Protein AF-A0AAW9X8T0-F1 (afdb_monomer)

Mean predicted aligned error: 15.56 Å

pLDDT: mean 84.47, std 11.14, range [42.19, 97.25]

Nearest PDB structures (foldseek):
  7p8k-assembly1_B  TM=4.875E-01  e=2.216E+00  Arabidopsis thaliana
  3nm7-assembly2_D  TM=5.460E-01  e=7.932E+00  Borreliella burgdorferi
  8qb8-assembly1_A  TM=3.844E-01  e=8.957E+00  Saccharomyces cerevisiae

Solvent-accessible surface area (backbone atoms only — not comparable to full-atom values): 13670 Å² total; per-residue (Å²): 128,82,88,82,69,64,77,92,73,63,77,69,86,63,60,44,82,47,65,61,47,72,31,96,89,71,48,67,39,50,33,40,38,42,40,77,64,31,34,38,38,36,41,75,33,68,85,54,62,79,82,71,68,56,70,54,47,51,54,47,56,53,70,73,53,82,66,87,36,49,80,45,38,32,39,41,28,37,63,67,40,80,49,63,79,48,92,91,36,48,72,42,37,39,60,62,52,48,56,54,49,53,58,50,48,58,56,49,61,75,77,49,82,94,46,75,65,56,53,54,49,52,51,48,53,50,54,50,47,52,56,31,69,48,49,75,74,70,79,80,42,64,64,57,53,49,46,64,79,35,41,68,58,51,57,51,47,54,52,50,51,53,53,48,54,50,52,53,51,51,50,54,51,50,58,48,41,74,77,35,96,52,92,50,64,50,76,48,80,45,84,45,86,88,70,27,38,36,40,36,43,18,40,48,89,62,50,72,69,41,17,36,39,34,47,32,39,28,76,36,91,89,43,87,98,39,73,42,76,52,75,50,76,53,79,111

InterPro domains:
  IPR029470 PD-(D/E)XK nuclease superfamily 4 [PF14281] (10-125)

Organism: Escherichia coli (NCBI:txid562)

Foldseek 3Di:
DPPPDPPVPDDCPQWDKDAQCAFPVGHGQGIWIDDLAAIEGEHEDEADAPPDPVVSVVVVQVVSDDNNHHYAYEYEYAPLHPHDDDPRYHYHHLVNVLVVLVVVLVVVVVPDDDDPVNVVVVVVSVVSVVSNVPNPPDPVPVVVVVCVVCVVVVVVVVVVVVVVVVVVLVVVVVVCVVVDVAPDWDWDWDQDPQRKIWIWTHGCVPPNPQWTKIKIWGQDPVDPPDIDIDMDIDGD

Radius of gyration: 27.95 Å; Cα contacts (8 Å, |Δi|>4): 307; chains: 1; bounding box: 61×39×76 Å

Structure (mmCIF, N/CA/C/O backbone):
data_AF-A0AAW9X8T0-F1
#
_entry.id   AF-A0AAW9X8T0-F1
#
loop_
_atom_site.group_PDB
_atom_site.id
_atom_site.type_symbol
_atom_site.label_atom_id
_atom_site.label_alt_id
_atom_site.label_comp_id
_atom_site.label_asym_id
_atom_site.label_entity_id
_atom_site.label_seq_id
_atom_site.pdbx_PDB_ins_code
_atom_site.Cartn_x
_atom_site.Cartn_y
_atom_site.Cartn_z
_atom_site.occupancy
_atom_site.B_iso_or_equiv
_atom_site.auth_seq_id
_atom_site.auth_comp_id
_atom_site.auth_asym_id
_atom_site.auth_atom_id
_atom_site.pdbx_PDB_model_num
ATOM 1 N N . LEU A 1 1 ? -15.968 6.881 24.035 1.00 47.81 1 LEU A N 1
ATOM 2 C CA . LEU A 1 1 ? -16.427 5.542 23.619 1.00 47.81 1 LEU A CA 1
ATOM 3 C C . LEU A 1 1 ? -17.582 5.201 24.537 1.00 47.81 1 LEU A C 1
ATOM 5 O O . LEU A 1 1 ? -17.400 5.306 25.743 1.00 47.81 1 LEU A O 1
ATOM 9 N N . ASP A 1 2 ? -18.764 4.974 23.972 1.00 45.38 2 ASP A N 1
ATOM 10 C CA . ASP A 1 2 ? -19.922 4.493 24.728 1.00 45.38 2 ASP A CA 1
ATOM 11 C C . ASP A 1 2 ? -19.553 3.125 25.322 1.00 45.38 2 ASP A C 1
ATOM 13 O O . ASP A 1 2 ? -18.973 2.294 24.625 1.00 45.38 2 ASP A O 1
ATOM 17 N N . GLY A 1 3 ? -19.751 2.943 26.625 1.00 48.94 3 GLY A N 1
ATOM 18 C CA . GLY A 1 3 ? -19.220 1.819 27.407 1.00 48.94 3 GLY A CA 1
ATOM 19 C C . GLY A 1 3 ? -19.996 0.516 27.216 1.00 48.94 3 GLY A C 1
ATOM 20 O O . GLY A 1 3 ? -20.206 -0.198 28.190 1.00 48.94 3 GLY A O 1
ATOM 21 N N . SER A 1 4 ? -20.490 0.249 26.006 1.00 58.84 4 SER A N 1
ATOM 22 C CA . SER A 1 4 ? -21.419 -0.851 25.726 1.00 58.84 4 SER A CA 1
ATOM 23 C C . SER A 1 4 ? -20.743 -2.188 25.407 1.00 58.84 4 SER A C 1
ATOM 25 O O . SER A 1 4 ? -21.394 -3.219 25.526 1.00 58.84 4 SER A O 1
ATOM 27 N N . LEU A 1 5 ? -19.461 -2.184 25.028 1.00 65.56 5 LEU A N 1
ATOM 28 C CA . LEU A 1 5 ? -18.671 -3.385 24.742 1.00 65.56 5 LEU A CA 1
ATOM 29 C C . LEU A 1 5 ? -17.516 -3.484 25.739 1.00 65.56 5 LEU A C 1
ATOM 31 O O . LEU A 1 5 ? -16.613 -2.640 25.725 1.00 65.56 5 LEU A O 1
ATOM 35 N N . ASP A 1 6 ? -17.545 -4.512 26.588 1.00 76.62 6 ASP A N 1
ATOM 36 C CA . ASP A 1 6 ? -16.385 -4.874 27.394 1.00 76.62 6 ASP A CA 1
ATOM 37 C C . ASP A 1 6 ? -15.372 -5.589 26.500 1.00 76.62 6 ASP A C 1
ATOM 39 O O . ASP A 1 6 ? -15.517 -6.758 26.155 1.00 76.62 6 ASP A O 1
ATOM 43 N N . VAL A 1 7 ? -14.350 -4.845 26.084 1.00 76.12 7 VAL A N 1
ATOM 44 C CA . VAL A 1 7 ? -13.326 -5.325 25.150 1.00 76.12 7 VAL A CA 1
ATOM 45 C C . VAL A 1 7 ? -12.538 -6.508 25.720 1.00 76.12 7 VAL A C 1
ATOM 47 O O . VAL A 1 7 ? -11.972 -7.278 24.948 1.00 76.12 7 VAL A O 1
ATOM 50 N N . ASP A 1 8 ? -12.500 -6.660 27.045 1.00 75.31 8 ASP A N 1
ATOM 51 C CA . ASP A 1 8 ? -11.743 -7.725 27.702 1.00 75.31 8 ASP A CA 1
ATOM 52 C C . ASP A 1 8 ? -12.520 -9.060 27.727 1.00 75.31 8 ASP A C 1
ATOM 54 O O . ASP A 1 8 ? -11.923 -10.109 27.974 1.00 75.31 8 ASP A O 1
ATOM 58 N N . GLU A 1 9 ? -13.820 -9.040 27.401 1.00 80.81 9 GLU A N 1
ATOM 59 C CA . GLU A 1 9 ? -14.693 -10.223 27.320 1.00 80.81 9 GLU A CA 1
ATOM 60 C C . GLU A 1 9 ? -15.055 -10.626 25.875 1.00 80.81 9 GLU A C 1
ATOM 62 O O . GLU A 1 9 ? -15.804 -11.583 25.673 1.00 80.81 9 GLU A O 1
ATOM 67 N N . ILE A 1 10 ? -14.520 -9.938 24.857 1.00 83.12 10 ILE A N 1
ATOM 68 C CA . ILE A 1 10 ? -14.833 -10.233 23.450 1.00 83.12 10 ILE A CA 1
ATOM 69 C C . ILE A 1 10 ? -14.244 -11.590 23.035 1.00 83.12 10 ILE A C 1
ATOM 71 O O . ILE A 1 10 ? -13.029 -11.799 23.053 1.00 83.12 10 ILE A O 1
ATOM 75 N N . ASP A 1 11 ? -15.107 -12.491 22.559 1.00 84.12 11 ASP A N 1
ATOM 76 C CA . ASP A 1 11 ? -14.697 -13.722 21.882 1.00 84.12 11 ASP A CA 1
ATOM 77 C C . ASP A 1 11 ? -14.364 -13.454 20.410 1.00 84.12 11 ASP A C 1
ATOM 79 O O . ASP A 1 11 ? -15.239 -13.383 19.557 1.00 84.12 11 ASP A O 1
ATOM 83 N N . PHE A 1 12 ? -13.077 -13.384 20.078 1.00 84.44 12 PHE A N 1
ATOM 84 C CA . PHE A 1 12 ? -12.620 -13.103 18.714 1.00 84.44 12 PHE A CA 1
ATOM 85 C C . PHE A 1 12 ? -12.797 -14.258 17.704 1.00 84.44 12 PHE A C 1
ATOM 87 O O . PHE A 1 12 ? -12.331 -14.139 16.569 1.00 84.44 12 PHE A O 1
ATOM 94 N N . THR A 1 13 ? -13.454 -15.368 18.059 1.00 88.75 13 THR A N 1
ATOM 95 C CA . THR A 1 13 ? -13.605 -16.544 17.177 1.00 88.75 13 THR A CA 1
ATOM 96 C C . THR A 1 13 ? -14.369 -16.241 15.880 1.00 88.75 13 THR A C 1
ATOM 98 O O . THR A 1 13 ? -14.080 -16.852 14.850 1.00 88.75 13 THR A O 1
ATOM 101 N N . SER A 1 14 ? -15.307 -15.286 15.892 1.00 89.88 14 SER A N 1
ATOM 102 C CA . SER A 1 14 ? -16.087 -14.889 14.701 1.00 89.88 14 SER A CA 1
ATOM 103 C C . SER A 1 14 ? -15.428 -13.784 13.857 1.00 89.88 14 SER A C 1
ATOM 105 O O . SER A 1 14 ? -16.019 -13.303 12.888 1.00 89.88 14 SER A O 1
ATOM 107 N N . LEU A 1 15 ? -14.212 -13.350 14.216 1.00 92.31 15 LEU A N 1
ATOM 108 C CA . LEU A 1 15 ? -13.572 -12.194 13.596 1.00 92.31 15 LEU A CA 1
ATOM 109 C C . LEU A 1 15 ? -13.081 -12.495 12.172 1.00 92.31 15 LEU A C 1
ATOM 111 O O . LEU A 1 15 ? -12.248 -13.371 11.940 1.00 92.31 15 LEU A O 1
ATOM 115 N N . GLU A 1 16 ? -13.535 -11.687 11.219 1.00 94.31 16 GLU A N 1
ATOM 116 C CA . GLU A 1 16 ? -13.106 -11.711 9.823 1.00 94.31 16 GLU A CA 1
ATOM 117 C C . GLU A 1 16 ? -12.474 -10.371 9.431 1.00 94.31 16 GLU A C 1
ATOM 119 O O . GLU A 1 16 ? -12.994 -9.301 9.749 1.00 94.31 16 GLU A O 1
ATOM 124 N N . LEU A 1 17 ? -11.358 -10.429 8.698 1.00 94.25 17 LEU A N 1
ATOM 125 C CA . LEU A 1 17 ? -10.632 -9.263 8.194 1.00 94.25 17 LEU A CA 1
ATOM 126 C C . LEU A 1 17 ? -10.650 -9.248 6.664 1.00 94.25 17 LEU A C 1
ATOM 128 O O . LEU A 1 17 ? -10.183 -10.188 6.017 1.00 94.25 17 LEU A O 1
ATOM 132 N N . MET A 1 18 ? -11.110 -8.143 6.086 1.00 95.75 18 MET A N 1
ATOM 133 C CA . MET A 1 18 ? -11.117 -7.899 4.645 1.00 95.75 18 MET A CA 1
ATOM 134 C C . MET A 1 18 ? -10.328 -6.626 4.327 1.00 95.75 18 MET A C 1
ATOM 136 O O . MET A 1 18 ? -10.332 -5.672 5.103 1.00 95.75 18 MET A O 1
ATOM 140 N N . ARG A 1 19 ? -9.645 -6.612 3.179 1.00 95.31 19 ARG A N 1
ATOM 141 C CA . ARG A 1 19 ? -8.883 -5.457 2.678 1.00 95.31 19 ARG A CA 1
ATOM 142 C C . ARG A 1 19 ? -9.397 -5.048 1.309 1.00 95.31 19 ARG A C 1
ATOM 144 O O . ARG A 1 19 ? -9.827 -5.930 0.566 1.00 95.31 19 ARG A O 1
ATOM 151 N N . GLU A 1 20 ? -9.281 -3.764 0.978 1.00 92.94 20 GLU A N 1
ATOM 152 C CA . GLU A 1 20 ? -9.688 -3.207 -0.321 1.00 92.94 20 GLU A CA 1
ATOM 153 C C . GLU A 1 20 ? -11.116 -3.643 -0.683 1.00 92.94 20 GLU A C 1
ATOM 155 O O . GLU A 1 20 ? -11.375 -4.266 -1.718 1.00 92.94 20 GLU A O 1
ATOM 160 N N . VAL A 1 21 ? -12.063 -3.391 0.224 1.00 93.06 21 VAL A N 1
ATOM 161 C CA . VAL A 1 21 ? -13.448 -3.834 0.047 1.00 93.06 21 VAL A CA 1
ATOM 162 C C . VAL A 1 21 ? -14.140 -2.909 -0.941 1.00 93.06 21 VAL A C 1
ATOM 164 O O . VAL A 1 21 ? -14.259 -1.703 -0.722 1.00 93.06 21 VAL A O 1
ATOM 167 N N . ARG A 1 22 ? -14.586 -3.488 -2.056 1.00 92.81 22 ARG A N 1
ATOM 168 C CA . ARG A 1 22 ? -15.193 -2.747 -3.156 1.00 92.81 22 ARG A CA 1
ATOM 169 C C . ARG A 1 22 ? -16.623 -2.318 -2.815 1.00 92.81 22 ARG A C 1
ATOM 171 O O . ARG A 1 22 ? -17.477 -3.147 -2.525 1.00 92.81 22 ARG A O 1
ATOM 178 N N . THR A 1 23 ? -16.875 -1.023 -2.919 1.00 90.06 23 THR A N 1
ATOM 179 C CA . THR A 1 23 ? -18.202 -0.383 -2.890 1.00 90.06 23 THR A CA 1
ATOM 180 C C . THR A 1 23 ? -18.969 -0.605 -4.201 1.00 90.06 23 THR A C 1
ATOM 182 O O . THR A 1 23 ? -18.375 -0.909 -5.242 1.00 90.06 23 THR A O 1
ATOM 185 N N . GLU A 1 24 ? -20.289 -0.404 -4.185 1.00 89.44 24 GLU A N 1
ATOM 186 C CA . GLU A 1 24 ? -21.140 -0.538 -5.380 1.00 89.44 24 GLU A CA 1
ATOM 187 C C . GLU A 1 24 ? -20.729 0.409 -6.524 1.00 89.44 24 GLU A C 1
ATOM 189 O O . GLU A 1 24 ? -20.761 0.020 -7.692 1.00 89.44 24 GLU A O 1
ATOM 194 N N . ASP A 1 25 ? -20.261 1.620 -6.205 1.00 88.31 25 ASP A N 1
ATOM 195 C CA . ASP A 1 25 ? -19.771 2.619 -7.167 1.00 88.31 25 ASP A CA 1
ATOM 196 C C . ASP A 1 25 ? -18.304 2.396 -7.592 1.00 88.31 25 ASP A C 1
ATOM 198 O O . ASP A 1 25 ? -17.715 3.208 -8.311 1.00 88.31 25 ASP A O 1
ATOM 202 N N . GLY A 1 26 ? -17.702 1.268 -7.199 1.00 89.88 26 GLY A N 1
ATOM 203 C CA . GLY A 1 26 ? -16.381 0.834 -7.656 1.00 89.88 26 GLY A CA 1
ATOM 204 C C . GLY A 1 26 ? -15.194 1.493 -6.952 1.00 89.88 26 GLY A C 1
ATOM 205 O O . GLY A 1 26 ? -14.073 1.412 -7.454 1.00 89.88 26 GLY A O 1
ATOM 206 N N . LYS A 1 27 ? -15.425 2.137 -5.807 1.00 89.94 27 LYS A N 1
ATOM 207 C CA . LYS A 1 27 ? -14.402 2.633 -4.873 1.00 89.94 27 LYS A CA 1
ATOM 208 C C . LYS A 1 27 ? -14.020 1.546 -3.869 1.00 89.94 27 LYS A C 1
ATOM 210 O O . LYS A 1 27 ? -14.713 0.535 -3.780 1.00 89.94 27 LYS A O 1
ATOM 215 N N . TYR A 1 28 ? -12.958 1.759 -3.102 1.00 91.88 28 TYR A N 1
ATOM 216 C CA . TYR A 1 28 ? -12.433 0.765 -2.164 1.00 91.88 28 TYR A CA 1
ATOM 217 C C . TYR A 1 28 ? -12.290 1.372 -0.769 1.00 91.88 28 TYR A C 1
ATOM 219 O O . TYR A 1 28 ? -11.827 2.508 -0.652 1.00 91.88 28 TYR A O 1
ATOM 227 N N . LEU A 1 29 ? -12.753 0.634 0.243 1.00 93.88 29 LEU A N 1
ATOM 228 C CA . LEU A 1 29 ? -12.478 0.875 1.660 1.00 93.88 29 LEU A CA 1
ATOM 229 C C . LEU A 1 29 ? -11.246 0.053 2.055 1.00 93.88 29 LEU A C 1
ATOM 231 O O . LEU A 1 29 ? -11.210 -1.149 1.776 1.00 93.88 29 LEU A O 1
ATOM 235 N N . ASP A 1 30 ? -10.275 0.676 2.721 1.00 94.00 30 ASP A N 1
ATOM 236 C CA . ASP A 1 30 ? -8.969 0.051 2.963 1.00 94.00 30 ASP A CA 1
ATOM 237 C C . ASP A 1 30 ? -9.075 -1.238 3.792 1.00 94.00 30 ASP A C 1
ATOM 239 O O . ASP A 1 30 ? -8.520 -2.274 3.410 1.00 94.00 30 ASP A O 1
ATOM 243 N N . ILE A 1 31 ? -9.798 -1.201 4.919 1.00 96.50 31 ILE A N 1
ATOM 244 C CA . ILE A 1 31 ? -9.971 -2.356 5.810 1.00 96.50 31 ILE A CA 1
ATOM 245 C C . ILE A 1 31 ? -11.406 -2.417 6.348 1.00 96.50 31 ILE A C 1
ATOM 247 O O . ILE A 1 31 ? -11.974 -1.416 6.785 1.00 96.50 31 ILE A O 1
ATOM 251 N N . LEU A 1 32 ? -11.967 -3.626 6.385 1.00 96.56 32 LEU A N 1
ATOM 252 C CA . LEU A 1 32 ? -13.220 -3.945 7.063 1.00 96.56 32 LEU A CA 1
ATOM 253 C C . LEU A 1 32 ? -12.992 -5.120 8.020 1.00 96.56 32 LEU A C 1
ATOM 255 O O . LEU A 1 32 ? -12.477 -6.163 7.615 1.00 96.56 32 LEU A O 1
ATOM 259 N N . ILE A 1 33 ? -13.392 -4.953 9.276 1.00 96.00 33 ILE A N 1
ATOM 260 C CA . ILE A 1 33 ? -13.415 -6.012 10.286 1.00 96.00 33 ILE A CA 1
ATOM 261 C C . ILE A 1 33 ? -14.874 -6.355 10.562 1.00 96.00 33 ILE A C 1
ATOM 263 O O . ILE A 1 33 ? -15.657 -5.467 10.904 1.00 96.00 33 ILE A O 1
ATOM 267 N N . ARG A 1 34 ? -15.231 -7.633 10.434 1.00 94.50 34 ARG A N 1
ATOM 268 C CA . ARG A 1 34 ? -16.556 -8.150 10.786 1.00 94.50 34 ARG A CA 1
ATOM 269 C C . ARG A 1 34 ? -16.451 -9.051 12.005 1.00 94.50 34 ARG A C 1
ATOM 271 O O . ARG A 1 34 ? -15.553 -9.880 12.087 1.00 94.50 34 ARG A O 1
ATOM 278 N N . HIS A 1 35 ? -17.391 -8.884 12.917 1.00 93.00 35 HIS A N 1
ATOM 279 C CA . HIS A 1 35 ? -17.591 -9.709 14.094 1.00 93.00 35 HIS A CA 1
ATOM 280 C C . HIS A 1 35 ? -19.102 -9.858 14.333 1.00 93.00 35 HIS A C 1
ATOM 282 O O . HIS A 1 35 ? -19.905 -9.050 13.844 1.00 93.00 35 HIS A O 1
ATOM 288 N N . ASP A 1 36 ? -19.511 -10.871 15.093 1.00 90.62 36 ASP A N 1
ATOM 289 C CA . ASP A 1 36 ? -20.930 -11.101 15.394 1.00 90.62 36 ASP A CA 1
ATOM 290 C C . ASP A 1 36 ? -21.563 -9.958 16.208 1.00 90.62 36 ASP A C 1
ATOM 292 O O . ASP A 1 36 ? -22.762 -9.708 16.089 1.00 90.62 36 ASP A O 1
ATOM 296 N N . GLU A 1 37 ? -20.752 -9.218 16.970 1.00 90.12 37 GLU A N 1
ATOM 297 C CA . GLU A 1 37 ? -21.192 -8.100 17.824 1.00 90.12 37 GLU A CA 1
ATOM 298 C C . GLU A 1 37 ? -20.888 -6.706 17.257 1.00 90.12 37 GLU A C 1
ATOM 300 O O . GLU A 1 37 ? -21.491 -5.710 17.670 1.00 90.12 37 GLU A O 1
ATOM 305 N N . PHE A 1 38 ? -19.937 -6.597 16.328 1.00 93.06 38 PHE A N 1
ATOM 306 C CA . PHE A 1 38 ? -19.499 -5.305 15.806 1.00 93.06 38 PHE A CA 1
ATOM 307 C C . PHE A 1 38 ? -18.955 -5.391 14.383 1.00 93.06 38 PHE A C 1
ATOM 309 O O . PHE A 1 38 ? -18.495 -6.429 13.913 1.00 93.06 38 PHE A O 1
ATOM 316 N N . ILE A 1 39 ? -18.965 -4.252 13.700 1.00 95.19 39 ILE A N 1
ATOM 317 C CA . ILE A 1 39 ? -18.332 -4.068 12.397 1.00 95.19 39 ILE A CA 1
ATOM 318 C C . ILE A 1 39 ? -17.481 -2.811 12.480 1.00 95.19 39 ILE A C 1
ATOM 320 O O . ILE A 1 39 ? -17.939 -1.786 12.981 1.00 95.19 39 ILE A O 1
ATOM 324 N N . ILE A 1 40 ? -16.247 -2.881 11.990 1.00 96.12 40 ILE A N 1
ATOM 325 C CA . ILE A 1 40 ? -15.326 -1.743 11.965 1.00 96.12 40 ILE A CA 1
ATOM 326 C C . ILE A 1 40 ? -14.894 -1.498 10.527 1.00 96.12 40 ILE A C 1
ATOM 328 O O . ILE A 1 40 ? -14.208 -2.326 9.933 1.00 96.12 40 ILE A O 1
ATOM 332 N N . GLY A 1 41 ? -15.266 -0.346 9.977 1.00 97.25 41 GLY A N 1
ATOM 333 C CA . GLY A 1 41 ? -14.670 0.168 8.749 1.00 97.25 41 GLY A CA 1
ATOM 334 C C . GLY A 1 41 ? -13.514 1.106 9.066 1.00 97.25 41 GLY A C 1
ATOM 335 O O . GLY A 1 41 ? -13.669 2.034 9.863 1.00 97.25 41 GLY A O 1
ATOM 336 N N . ILE A 1 42 ? -12.364 0.873 8.441 1.00 96.75 42 ILE A N 1
ATOM 337 C CA . ILE A 1 42 ? -11.158 1.673 8.634 1.00 96.75 42 ILE A CA 1
ATOM 338 C C . ILE A 1 42 ? -10.724 2.225 7.283 1.00 96.75 42 ILE A C 1
ATOM 340 O O . ILE A 1 42 ? -10.469 1.473 6.344 1.00 96.75 42 ILE A O 1
ATOM 344 N N . GLU A 1 43 ? -10.596 3.544 7.228 1.00 95.38 43 GLU A N 1
ATOM 345 C CA . GLU A 1 43 ? -9.931 4.254 6.143 1.00 95.38 43 GLU A CA 1
ATOM 346 C C . GLU A 1 43 ? -8.546 4.694 6.627 1.00 95.38 43 GLU A C 1
ATOM 348 O O . GLU A 1 43 ? -8.413 5.365 7.653 1.00 95.38 43 GLU A O 1
ATOM 353 N N . HIS A 1 44 ? -7.498 4.338 5.898 1.00 91.88 44 HIS A N 1
ATOM 354 C CA . HIS A 1 44 ? -6.110 4.580 6.253 1.00 91.88 44 HIS A CA 1
ATOM 355 C C . HIS A 1 44 ? -5.517 5.743 5.446 1.00 91.88 44 HIS A C 1
ATOM 357 O O . HIS A 1 44 ? -5.315 5.690 4.233 1.00 91.88 44 HIS A O 1
ATOM 363 N N . LYS A 1 45 ? -5.193 6.840 6.133 1.00 87.56 45 LYS A N 1
ATOM 364 C CA . LYS A 1 45 ? -4.652 8.063 5.528 1.00 87.56 45 LYS A CA 1
ATOM 365 C C . LYS A 1 45 ? -3.209 8.282 5.938 1.00 87.56 45 LYS A C 1
ATOM 367 O O . LYS A 1 45 ? -2.942 8.868 6.977 1.00 87.56 45 LYS A O 1
ATOM 372 N N . VAL A 1 46 ? -2.266 7.845 5.102 1.00 78.69 46 VAL A N 1
ATOM 373 C CA . VAL A 1 46 ? -0.830 8.064 5.356 1.00 78.69 46 VAL A CA 1
ATOM 374 C C . VAL A 1 46 ? -0.396 9.469 4.931 1.00 78.69 46 VAL A C 1
ATOM 376 O O . VAL A 1 46 ? 0.090 10.236 5.757 1.00 78.69 46 VAL A O 1
ATOM 379 N N . LEU A 1 47 ? -0.622 9.841 3.667 1.00 72.06 47 LEU A N 1
ATOM 380 C CA . LEU A 1 47 ? -0.161 11.119 3.091 1.00 72.06 47 LEU A CA 1
ATOM 381 C C . LEU A 1 47 ? -1.291 12.019 2.576 1.00 72.06 47 LEU A C 1
ATOM 383 O O . LEU A 1 47 ? -1.101 13.221 2.432 1.00 72.06 47 LEU A O 1
ATOM 387 N N . ALA A 1 48 ? -2.458 11.445 2.289 1.00 70.12 48 ALA A N 1
ATOM 388 C CA . ALA A 1 48 ? -3.584 12.170 1.714 1.00 70.12 48 ALA A CA 1
ATOM 389 C C . ALA A 1 48 ? -4.438 12.864 2.789 1.00 70.12 48 ALA A C 1
ATOM 391 O O . ALA A 1 48 ? -4.533 12.376 3.917 1.00 70.12 48 ALA A O 1
ATOM 392 N N . ASP A 1 49 ? -5.081 13.970 2.403 1.00 70.31 49 ASP A N 1
ATOM 393 C CA . A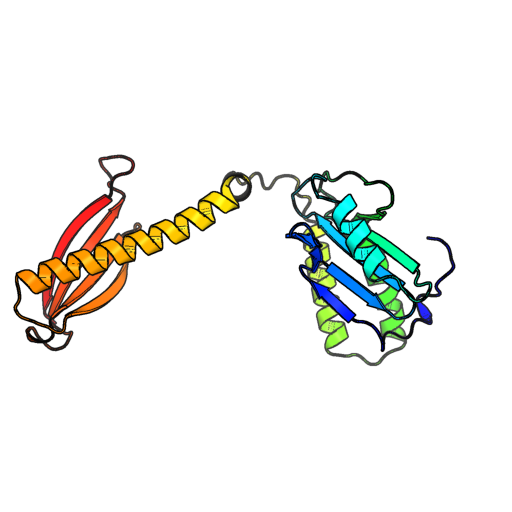SP A 1 49 ? -6.169 14.620 3.150 1.00 70.31 49 ASP A CA 1
ATOM 394 C C . ASP A 1 49 ? -7.507 13.868 2.922 1.00 70.31 49 ASP A C 1
ATOM 396 O O . ASP A 1 49 ? -7.564 12.840 2.237 1.00 70.31 49 ASP A O 1
ATOM 400 N N . THR A 1 50 ? -8.613 14.360 3.478 1.00 73.50 50 THR A N 1
ATOM 401 C CA . THR A 1 50 ? -9.940 13.738 3.393 1.00 73.50 50 THR A CA 1
ATOM 402 C C . THR A 1 50 ? -10.716 14.124 2.129 1.00 73.50 50 THR A C 1
ATOM 404 O O . THR A 1 50 ? -11.661 14.905 2.167 1.00 73.50 50 THR A O 1
ATOM 407 N N . TYR A 1 51 ? -10.360 13.527 0.986 1.00 73.25 51 TYR A N 1
ATOM 408 C CA . TYR A 1 51 ? -11.125 13.652 -0.275 1.00 73.25 51 TYR A CA 1
ATOM 409 C C . TYR A 1 51 ? -11.865 12.358 -0.681 1.00 73.25 51 TYR A C 1
ATOM 411 O O . TYR A 1 51 ? -12.329 12.198 -1.808 1.00 73.25 51 TYR A O 1
ATOM 419 N N . ASN A 1 52 ? -11.964 11.394 0.231 1.00 79.94 52 ASN A N 1
ATOM 420 C CA . ASN A 1 52 ? -12.505 10.074 -0.071 1.00 79.94 52 ASN A CA 1
ATOM 421 C C . ASN A 1 52 ? -14.043 10.036 -0.119 1.00 79.94 52 ASN A C 1
ATOM 423 O O . ASN A 1 52 ? -14.707 10.868 0.504 1.00 79.94 52 ASN A O 1
ATOM 427 N N . PRO A 1 53 ? -14.628 9.058 -0.836 1.00 85.81 53 PRO A N 1
ATOM 428 C CA . PRO A 1 53 ? -16.073 8.872 -0.948 1.00 85.81 53 PRO A CA 1
ATOM 429 C C . PRO A 1 53 ? -16.662 8.245 0.331 1.00 85.81 53 PRO A C 1
ATOM 431 O O . PRO A 1 53 ? -17.231 7.156 0.309 1.00 85.81 53 PRO A O 1
ATOM 434 N N . PHE A 1 54 ? -16.559 8.955 1.459 1.00 90.81 54 PHE A N 1
ATOM 435 C CA . PHE A 1 54 ? -17.087 8.517 2.755 1.00 90.81 54 PHE A CA 1
ATOM 436 C C . PHE A 1 54 ? -18.569 8.106 2.727 1.00 90.81 54 PHE A C 1
ATOM 438 O O . PHE A 1 54 ? -18.895 7.120 3.383 1.00 90.81 54 PHE A O 1
ATOM 445 N N . PRO A 1 55 ? -19.471 8.755 1.959 1.00 92.25 55 PRO A N 1
ATOM 446 C CA . PRO A 1 55 ? -20.850 8.276 1.830 1.00 92.25 55 PRO A CA 1
ATOM 447 C C . PRO A 1 55 ? -20.960 6.860 1.238 1.00 92.25 55 PRO A C 1
ATOM 449 O O . PRO A 1 55 ? -21.759 6.052 1.719 1.00 92.25 55 PRO A O 1
ATOM 452 N N . SER A 1 56 ? -20.132 6.529 0.241 1.00 90.31 56 SER A N 1
ATOM 453 C CA . SER A 1 56 ? -20.077 5.182 -0.344 1.00 90.31 56 SER A CA 1
ATOM 454 C C . SER A 1 56 ? -19.552 4.167 0.675 1.00 90.31 56 SER A C 1
ATOM 456 O O . SER A 1 56 ? -20.077 3.062 0.780 1.00 90.31 56 SER A O 1
ATOM 458 N N . TYR A 1 57 ? -18.561 4.555 1.485 1.00 94.31 57 TYR A N 1
ATOM 459 C CA . TYR A 1 57 ? -18.019 3.704 2.550 1.00 94.31 57 TYR A CA 1
ATOM 460 C C . TYR A 1 57 ? -19.017 3.459 3.679 1.00 94.31 57 TYR A C 1
ATOM 462 O O . TYR A 1 57 ? -19.124 2.336 4.157 1.00 94.31 57 TYR A O 1
ATOM 470 N N . VAL A 1 58 ? -19.771 4.484 4.087 1.00 94.62 58 VAL A N 1
ATOM 471 C CA . VAL A 1 58 ? -20.847 4.340 5.077 1.00 94.62 58 VAL A CA 1
ATOM 472 C C . VAL A 1 58 ? -21.878 3.337 4.574 1.00 94.62 58 VAL A C 1
ATOM 474 O O . VAL A 1 58 ? -22.164 2.379 5.279 1.00 94.62 58 VAL A O 1
ATOM 477 N N . SER A 1 59 ? -22.343 3.495 3.332 1.00 93.69 59 SER A N 1
ATOM 478 C CA . SER A 1 59 ? -23.324 2.584 2.727 1.00 93.69 59 SER A CA 1
ATOM 479 C C . SER A 1 59 ? -22.810 1.141 2.669 1.00 93.69 59 SER A C 1
ATOM 481 O O . SER A 1 59 ? -23.543 0.206 2.986 1.00 93.69 59 SER A O 1
ATOM 483 N N . LEU A 1 60 ? -21.531 0.957 2.321 1.00 94.19 60 LEU A N 1
ATOM 484 C CA . LEU A 1 60 ? -20.879 -0.350 2.336 1.00 94.19 60 LEU A CA 1
ATOM 485 C C . LEU A 1 60 ? -20.871 -0.951 3.746 1.00 94.19 60 LEU A C 1
ATOM 487 O O . LEU A 1 60 ? -21.346 -2.066 3.919 1.00 94.19 60 LEU A O 1
ATOM 491 N N . ILE A 1 61 ? -20.369 -0.230 4.750 1.00 94.50 61 ILE A N 1
ATOM 492 C CA . ILE A 1 61 ? -20.287 -0.719 6.138 1.00 94.50 61 ILE A CA 1
ATOM 493 C C . ILE A 1 61 ? -21.682 -1.065 6.673 1.00 94.50 61 ILE A C 1
ATOM 495 O O . ILE A 1 61 ? -21.860 -2.116 7.287 1.00 94.50 61 ILE A O 1
ATOM 499 N N . ASP A 1 62 ? -22.674 -0.226 6.378 1.00 93.19 62 ASP A N 1
ATOM 500 C CA . ASP A 1 62 ? -24.063 -0.424 6.793 1.00 93.19 62 ASP A CA 1
ATOM 501 C C . ASP A 1 62 ? -24.674 -1.675 6.156 1.00 93.19 62 ASP A C 1
ATOM 503 O O . ASP A 1 62 ? -25.439 -2.373 6.815 1.00 93.19 62 ASP A O 1
ATOM 507 N N . SER A 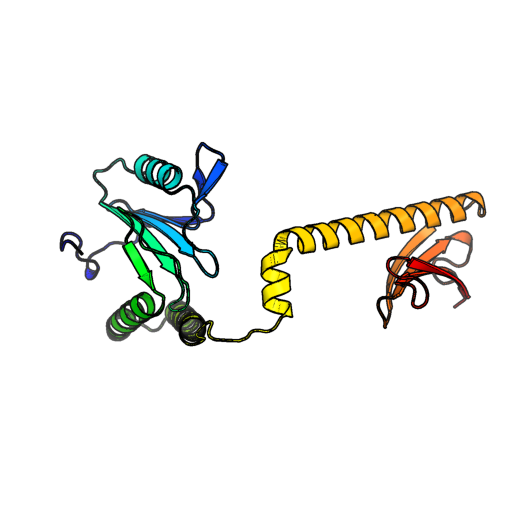1 63 ? -24.291 -2.011 4.916 1.00 92.12 63 SER A N 1
ATOM 508 C CA . SER A 1 63 ? -24.763 -3.222 4.228 1.00 92.12 63 SER A CA 1
ATOM 509 C C . SER A 1 63 ? -24.278 -4.528 4.866 1.00 92.12 63 SER A C 1
ATOM 511 O O . SER A 1 63 ? -24.925 -5.562 4.707 1.00 92.12 63 SER A O 1
ATOM 513 N N . TYR A 1 64 ? -23.163 -4.490 5.606 1.00 88.31 64 TYR A N 1
ATOM 514 C CA . TYR A 1 64 ? -22.701 -5.632 6.399 1.00 88.31 64 TYR A CA 1
ATOM 515 C C . TYR A 1 64 ? -23.432 -5.741 7.742 1.00 88.31 64 TYR A C 1
ATOM 517 O O . TYR A 1 64 ? -23.396 -6.804 8.363 1.00 88.31 64 TYR A O 1
ATOM 525 N N . GLY A 1 65 ? -24.087 -4.667 8.195 1.00 79.31 65 GLY A N 1
ATOM 526 C CA . GLY A 1 65 ? -24.915 -4.676 9.392 1.00 79.31 65 GLY A CA 1
ATOM 527 C C . GLY A 1 65 ? -26.171 -5.518 9.183 1.00 79.31 65 GLY A C 1
ATOM 528 O O . GLY A 1 65 ? -26.886 -5.366 8.196 1.00 79.31 65 GLY A O 1
ATOM 529 N N . GLY A 1 66 ? -26.463 -6.413 10.125 1.00 74.62 66 GLY A N 1
ATOM 530 C CA . GLY A 1 66 ? -27.659 -7.259 10.029 1.00 74.62 66 GLY A CA 1
ATOM 531 C C . GLY A 1 66 ? -28.116 -7.896 11.337 1.00 74.62 66 GLY A C 1
ATOM 532 O O . GLY A 1 66 ? -29.254 -8.350 11.418 1.00 74.62 66 GLY A O 1
ATOM 533 N N . ASN A 1 67 ? -27.269 -7.891 12.370 1.00 77.06 67 ASN A N 1
ATOM 534 C CA . ASN A 1 67 ? -27.525 -8.541 13.655 1.00 77.06 67 ASN A CA 1
ATOM 535 C C . ASN A 1 67 ? -27.476 -7.558 14.841 1.00 77.06 67 ASN A C 1
ATOM 537 O O . ASN A 1 67 ? -26.944 -7.884 15.896 1.00 77.06 67 ASN A O 1
ATOM 541 N N . ASN A 1 68 ? -27.968 -6.321 14.667 1.00 81.12 68 ASN A N 1
ATOM 542 C CA . ASN A 1 68 ? -27.829 -5.244 15.668 1.00 81.12 68 ASN A CA 1
ATOM 543 C C . ASN A 1 68 ? -26.370 -4.990 16.112 1.00 81.12 68 ASN A C 1
ATOM 545 O O . ASN A 1 68 ? -26.124 -4.497 17.212 1.00 81.12 68 ASN A O 1
ATOM 549 N N . GLN A 1 69 ? -25.403 -5.312 15.250 1.00 88.69 69 GLN A N 1
ATOM 550 C CA . GLN A 1 69 ? -23.988 -5.088 15.517 1.00 88.69 69 GLN A CA 1
ATOM 551 C C . GLN A 1 69 ? -23.690 -3.600 15.695 1.00 88.69 69 GLN A C 1
ATOM 553 O O . GLN A 1 69 ? -24.239 -2.747 14.991 1.00 88.69 69 GLN A O 1
ATOM 558 N N . ASN A 1 70 ? -22.749 -3.292 16.584 1.00 90.56 70 ASN A N 1
ATOM 559 C CA . ASN A 1 70 ? -22.228 -1.939 16.712 1.00 90.56 70 ASN A CA 1
ATOM 560 C C . ASN A 1 70 ? -21.378 -1.589 15.483 1.00 90.56 70 ASN A C 1
ATOM 562 O O . ASN A 1 70 ? -20.404 -2.276 15.175 1.00 90.56 70 ASN A O 1
ATOM 566 N N . LEU A 1 71 ? -21.740 -0.514 14.781 1.00 93.81 71 LEU A N 1
ATOM 567 C CA . LEU A 1 71 ? -21.031 -0.054 13.587 1.00 93.81 71 LEU A CA 1
ATOM 568 C C . LEU A 1 71 ? -20.036 1.048 13.955 1.00 93.81 71 LEU A C 1
ATOM 570 O O . LEU A 1 71 ? -20.419 2.168 14.301 1.00 93.81 71 LEU A O 1
ATOM 574 N N . PHE A 1 72 ? -18.751 0.743 13.830 1.00 95.12 72 PHE A N 1
ATOM 575 C CA . PHE A 1 72 ? -17.656 1.679 14.032 1.00 95.12 72 PHE A CA 1
ATOM 576 C C . PHE A 1 72 ? -17.042 2.076 12.695 1.00 95.12 72 PHE A C 1
ATOM 578 O O . PHE A 1 72 ? -16.874 1.263 11.786 1.00 95.12 72 PHE A O 1
ATOM 585 N N . ARG A 1 73 ? -16.678 3.351 12.583 1.00 95.88 73 ARG A N 1
ATOM 586 C CA . ARG A 1 73 ? -15.994 3.898 11.412 1.00 95.88 73 ARG A CA 1
ATOM 587 C C . ARG A 1 73 ? -14.843 4.745 11.905 1.00 95.88 73 ARG A C 1
ATOM 589 O O . ARG A 1 73 ? -15.057 5.620 12.750 1.00 95.88 73 ARG A O 1
ATOM 596 N N . CYS A 1 74 ? -13.636 4.487 11.424 1.00 95.75 74 CYS A N 1
ATOM 597 C CA . CYS A 1 74 ? -12.479 5.264 11.831 1.00 95.75 74 CYS A CA 1
ATOM 598 C C . CYS A 1 74 ? -11.565 5.627 10.666 1.00 95.75 74 CYS A C 1
ATOM 600 O O . CYS A 1 74 ? -11.407 4.891 9.696 1.00 95.75 74 CYS A O 1
ATOM 602 N N . ILE A 1 75 ? -10.983 6.814 10.779 1.00 95.12 75 ILE A N 1
ATOM 603 C CA . ILE A 1 75 ? -9.887 7.262 9.937 1.00 95.12 75 ILE A CA 1
ATOM 604 C C . ILE A 1 75 ? -8.624 7.036 10.753 1.00 95.12 75 ILE A C 1
ATOM 606 O O . ILE A 1 75 ? -8.427 7.689 11.779 1.00 95.12 75 ILE A O 1
ATOM 610 N N . LEU A 1 76 ? -7.783 6.112 10.306 1.00 93.75 76 LEU A N 1
ATOM 611 C CA . LEU A 1 76 ? -6.477 5.860 10.893 1.00 93.75 76 LEU A CA 1
ATOM 612 C C . LEU A 1 76 ? -5.430 6.690 10.148 1.00 93.75 76 LEU A C 1
ATOM 614 O O . LEU A 1 76 ? -5.352 6.617 8.923 1.00 93.75 76 LEU A O 1
ATOM 618 N N . LYS A 1 77 ? -4.598 7.457 10.856 1.00 90.25 77 LYS A N 1
ATOM 619 C CA . LYS A 1 77 ? -3.552 8.269 10.211 1.00 90.25 77 LYS A CA 1
ATOM 620 C C . LYS A 1 77 ? -2.281 8.437 11.053 1.00 90.25 77 LYS A C 1
ATOM 622 O O . LYS A 1 77 ? -2.350 8.352 12.280 1.00 90.25 77 LYS A O 1
ATOM 627 N N . PRO A 1 78 ? -1.122 8.737 10.438 1.00 88.50 78 PRO A N 1
ATOM 628 C CA . PRO A 1 78 ? 0.042 9.239 11.158 1.00 88.50 78 PRO A CA 1
ATOM 629 C C . PRO A 1 78 ? -0.257 10.569 11.860 1.00 88.50 78 PRO A C 1
ATOM 631 O O . PRO A 1 78 ? -1.082 11.367 11.406 1.00 88.50 78 PRO A O 1
ATOM 634 N N . ASP A 1 79 ? 0.467 10.846 12.942 1.00 85.75 79 ASP A N 1
ATOM 635 C CA . ASP A 1 79 ? 0.317 12.081 13.718 1.00 85.75 79 ASP A CA 1
ATOM 636 C C . ASP A 1 79 ? 0.560 13.346 12.884 1.00 85.75 79 ASP A C 1
ATOM 638 O O . ASP A 1 79 ? -0.188 14.315 13.009 1.00 85.75 79 ASP A O 1
ATOM 642 N N . GLY A 1 80 ? 1.539 13.305 11.974 1.00 79.00 80 GLY A N 1
ATOM 643 C CA . GLY A 1 80 ? 1.878 14.417 11.079 1.00 79.00 80 GLY A CA 1
ATOM 644 C C . GLY A 1 80 ? 0.937 14.617 9.883 1.00 79.00 80 GLY A C 1
ATOM 645 O O . GLY A 1 80 ? 1.128 15.558 9.119 1.00 79.00 80 GLY A O 1
ATOM 646 N N . ASN A 1 81 ? -0.061 13.753 9.677 1.00 82.94 81 ASN A N 1
ATOM 647 C CA . ASN A 1 81 ? -0.988 13.876 8.550 1.00 82.94 81 ASN A CA 1
ATOM 648 C C . ASN A 1 81 ? -2.078 14.939 8.830 1.00 82.94 81 ASN A C 1
ATOM 650 O O . ASN A 1 81 ? -2.631 15.000 9.933 1.00 82.94 81 ASN A O 1
ATOM 654 N N . CYS A 1 82 ? -2.415 15.756 7.824 1.00 79.94 82 CYS A N 1
ATOM 655 C CA . CYS A 1 82 ? -3.354 16.881 7.931 1.00 79.94 82 CYS A CA 1
ATOM 656 C C . CYS A 1 82 ? -4.847 16.523 7.791 1.00 79.94 82 CYS A C 1
ATOM 658 O O . CYS A 1 82 ? -5.685 17.415 7.946 1.00 79.94 82 CYS A O 1
ATOM 660 N N . ALA A 1 83 ? -5.179 15.252 7.536 1.00 81.31 83 ALA A N 1
ATOM 661 C CA . ALA A 1 83 ? -6.540 14.763 7.359 1.00 81.31 83 ALA A CA 1
ATOM 662 C C . ALA A 1 83 ? -7.442 15.184 8.518 1.00 81.31 83 ALA A C 1
ATOM 664 O O . ALA A 1 83 ? -7.156 14.935 9.697 1.00 81.31 83 ALA A O 1
ATOM 665 N N . LYS A 1 84 ? -8.547 15.836 8.161 1.00 85.56 84 LYS A N 1
ATOM 666 C CA . LYS A 1 84 ? -9.537 16.338 9.116 1.00 85.56 84 LYS A CA 1
ATOM 667 C C . LYS A 1 84 ? -10.534 15.252 9.503 1.00 85.56 84 LYS A C 1
ATOM 669 O O . LYS A 1 84 ? -10.756 14.298 8.765 1.00 85.56 84 LYS A O 1
ATOM 674 N N . GLY A 1 85 ? -11.168 15.426 10.660 1.00 86.44 85 GLY A N 1
ATOM 675 C CA . GLY A 1 85 ? -12.289 14.581 11.059 1.00 86.44 85 GLY A CA 1
ATOM 676 C C . GLY A 1 85 ? -13.436 14.668 10.049 1.00 86.44 85 GLY A C 1
ATOM 677 O O . GLY A 1 85 ? -13.698 15.733 9.486 1.00 86.44 85 GLY A O 1
ATOM 678 N N . VAL A 1 86 ? -14.108 13.542 9.840 1.00 91.50 86 VAL A N 1
ATOM 679 C CA . VAL A 1 86 ? -15.323 13.432 9.028 1.00 91.50 86 VAL A CA 1
ATOM 680 C C . VAL A 1 86 ? -16.456 13.053 9.966 1.00 91.50 86 VAL A C 1
ATOM 682 O O . VAL A 1 86 ? -16.260 12.246 10.873 1.00 91.50 86 VAL A O 1
ATOM 685 N N . ASP A 1 87 ? -17.628 13.656 9.782 1.00 90.25 87 ASP A N 1
ATOM 686 C CA . ASP A 1 87 ? -18.766 13.378 10.655 1.00 90.25 87 ASP A CA 1
ATOM 687 C C . ASP A 1 87 ? -19.139 11.887 10.624 1.00 90.25 87 ASP A C 1
ATOM 689 O O . ASP A 1 87 ? -19.121 11.248 9.570 1.00 90.25 87 ASP A O 1
ATOM 693 N N . GLY A 1 88 ? -19.406 11.312 11.796 1.00 91.00 88 GLY A N 1
ATOM 694 C CA . GLY A 1 88 ? -19.627 9.871 11.960 1.00 91.00 88 GLY A CA 1
ATOM 695 C C . GLY A 1 88 ? -18.377 8.979 11.860 1.00 91.00 88 GLY A C 1
ATOM 696 O O . GLY A 1 88 ? -18.512 7.761 11.988 1.00 91.00 88 GLY A O 1
ATOM 697 N N . TRP A 1 89 ? -17.178 9.548 11.671 1.00 94.81 89 TRP A N 1
ATOM 698 C CA . TRP A 1 89 ? -15.902 8.822 11.647 1.00 94.81 89 TRP A CA 1
ATOM 699 C C . TRP A 1 89 ? -14.988 9.260 12.792 1.00 94.81 89 TRP A C 1
ATOM 701 O O . TRP A 1 89 ? -14.665 10.438 12.952 1.00 94.81 89 TRP A O 1
ATOM 711 N N . GLN A 1 90 ? -14.508 8.298 13.576 1.00 94.50 90 GLN A N 1
ATOM 712 C CA . GLN A 1 90 ? -13.525 8.566 14.620 1.00 94.50 90 GLN A CA 1
ATOM 713 C C . GLN A 1 90 ? -12.138 8.761 14.009 1.00 94.50 90 GLN A C 1
ATOM 715 O O . GLN A 1 90 ? -11.628 7.890 13.311 1.00 94.50 90 GLN A O 1
ATOM 720 N N . LEU A 1 91 ? -11.506 9.896 14.293 1.00 93.56 91 LEU A N 1
ATOM 721 C CA . LEU A 1 91 ? -10.134 10.154 13.873 1.00 93.56 91 LEU A CA 1
ATOM 722 C C . LEU A 1 91 ? -9.165 9.551 14.895 1.00 93.56 91 LEU A C 1
ATOM 724 O O . LEU A 1 91 ? -9.142 9.976 16.050 1.00 93.56 91 LEU A O 1
ATOM 728 N N . ILE A 1 92 ? -8.371 8.570 14.472 1.00 94.00 92 ILE A N 1
ATOM 729 C CA . ILE A 1 92 ? -7.400 7.868 15.312 1.00 94.00 92 ILE A CA 1
ATOM 730 C C . ILE A 1 92 ? -6.006 8.096 14.735 1.00 94.00 92 ILE A C 1
ATOM 732 O O . ILE A 1 92 ? -5.708 7.710 13.605 1.00 94.00 92 ILE A O 1
ATOM 736 N N . ASN A 1 93 ? -5.132 8.704 15.533 1.00 91.69 93 ASN A N 1
ATOM 737 C CA . ASN A 1 93 ? -3.727 8.822 15.173 1.00 91.69 93 ASN A CA 1
ATOM 738 C C . ASN A 1 93 ? -2.944 7.579 15.614 1.00 91.69 93 ASN A C 1
ATOM 740 O O . ASN A 1 93 ? -3.326 6.892 16.566 1.00 91.69 93 ASN A O 1
ATOM 744 N N . TYR A 1 94 ? -1.807 7.330 14.968 1.00 91.44 94 TYR A N 1
ATOM 745 C CA . TYR A 1 94 ? -0.902 6.251 15.356 1.00 91.44 94 TYR A CA 1
ATOM 746 C C . TYR A 1 94 ? -0.462 6.338 16.815 1.00 91.44 94 TYR A C 1
ATOM 748 O O . TYR A 1 94 ? -0.490 5.311 17.484 1.00 91.44 94 TYR A O 1
ATOM 756 N N . SER A 1 95 ? -0.111 7.521 17.329 1.00 88.88 95 SER A N 1
ATOM 757 C CA . SER A 1 95 ? 0.250 7.690 18.744 1.00 88.88 95 SER A CA 1
ATOM 758 C C . SER A 1 95 ? -0.814 7.132 19.699 1.00 88.88 95 SER A C 1
ATOM 760 O O . SER A 1 95 ? -0.490 6.340 20.582 1.00 88.88 95 SER A O 1
ATOM 762 N N . LEU A 1 96 ? -2.089 7.464 19.471 1.00 91.25 96 LEU A N 1
ATOM 763 C CA . LEU A 1 96 ? -3.215 6.995 20.283 1.00 91.25 96 LEU A CA 1
ATOM 764 C C . LEU A 1 96 ? -3.425 5.479 20.160 1.00 91.25 96 LEU A C 1
ATOM 766 O O . LEU A 1 96 ? -3.662 4.795 21.164 1.00 91.25 96 LEU A O 1
ATOM 770 N N . LEU A 1 97 ? -3.332 4.952 18.935 1.00 92.12 97 LEU A N 1
ATOM 771 C CA . LEU A 1 97 ? -3.435 3.517 18.678 1.00 92.12 97 LEU A CA 1
ATOM 772 C C . LEU A 1 97 ? -2.313 2.758 19.396 1.00 92.12 97 LEU A C 1
ATOM 774 O O . LEU A 1 97 ? -2.582 1.786 20.095 1.00 92.12 97 LEU A O 1
ATOM 778 N N . LEU A 1 98 ? -1.074 3.231 19.267 1.00 90.44 98 LEU A N 1
ATOM 779 C CA . LEU A 1 98 ? 0.117 2.640 19.871 1.00 90.44 98 LEU A CA 1
ATOM 780 C C . LEU A 1 98 ? 0.066 2.671 21.391 1.00 90.44 98 LEU A C 1
ATOM 782 O O . LEU A 1 98 ? 0.329 1.653 22.022 1.00 90.44 98 LEU A O 1
ATOM 786 N N . 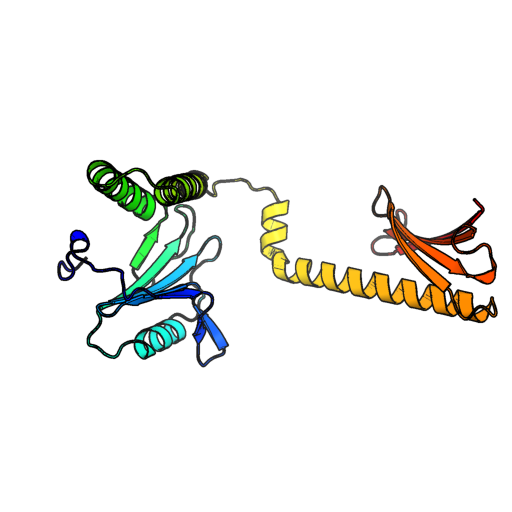GLU A 1 99 ? -0.283 3.812 21.982 1.00 88.62 99 GLU A N 1
ATOM 787 C CA . GLU A 1 99 ? -0.406 3.938 23.433 1.00 88.62 99 GLU A CA 1
ATOM 788 C C . GLU A 1 99 ? -1.418 2.921 23.979 1.00 88.62 99 GLU A C 1
ATOM 790 O O . GLU A 1 99 ? -1.145 2.208 24.948 1.00 88.62 99 GLU A O 1
ATOM 795 N N . THR A 1 100 ? -2.568 2.800 23.311 1.00 90.19 100 THR A N 1
ATOM 796 C CA . THR A 1 100 ? -3.631 1.872 23.709 1.00 90.19 100 THR A CA 1
ATOM 797 C C . THR A 1 100 ? -3.221 0.414 23.506 1.00 90.19 100 THR A C 1
ATOM 799 O O . THR A 1 100 ? -3.421 -0.404 24.405 1.00 90.19 100 THR A O 1
ATOM 802 N N . ALA A 1 101 ? -2.610 0.095 22.365 1.00 89.00 101 ALA A N 1
ATOM 803 C CA . ALA A 1 101 ? -2.144 -1.243 22.022 1.00 89.00 101 ALA A CA 1
ATOM 804 C C . ALA A 1 101 ? -1.034 -1.734 22.961 1.00 89.00 101 ALA A C 1
ATOM 806 O O . ALA A 1 101 ? -1.116 -2.848 23.470 1.00 89.00 101 ALA A O 1
ATOM 807 N N . ILE A 1 102 ? -0.026 -0.901 23.242 1.00 85.50 102 ILE A N 1
ATOM 808 C CA . ILE A 1 102 ? 1.091 -1.244 24.137 1.00 85.50 102 ILE A CA 1
ATOM 809 C C . ILE A 1 102 ? 0.588 -1.452 25.567 1.00 85.50 102 ILE A C 1
ATOM 811 O O . ILE A 1 102 ? 0.989 -2.411 26.226 1.00 85.50 102 ILE A O 1
ATOM 815 N N . ARG A 1 103 ? -0.312 -0.582 26.047 1.00 84.56 103 ARG A N 1
ATOM 816 C CA . ARG A 1 103 ? -0.909 -0.718 27.381 1.00 84.56 103 ARG A CA 1
ATOM 817 C C . ARG A 1 103 ? -1.668 -2.040 27.525 1.00 84.56 103 ARG A C 1
ATOM 819 O O . ARG A 1 103 ? -1.503 -2.706 28.543 1.00 84.56 103 ARG A O 1
ATOM 826 N N . ARG A 1 104 ? -2.461 -2.429 26.519 1.00 83.00 104 ARG A N 1
ATOM 827 C CA . ARG A 1 104 ? -3.200 -3.707 26.516 1.00 83.00 104 ARG A CA 1
ATOM 828 C C . ARG A 1 104 ? -2.275 -4.915 26.391 1.00 83.00 104 ARG A C 1
ATOM 830 O O . ARG A 1 104 ? -2.401 -5.849 27.173 1.00 83.00 104 ARG A O 1
ATOM 837 N N . LEU A 1 105 ? -1.276 -4.848 25.512 1.00 81.12 105 LEU A N 1
ATOM 838 C CA . 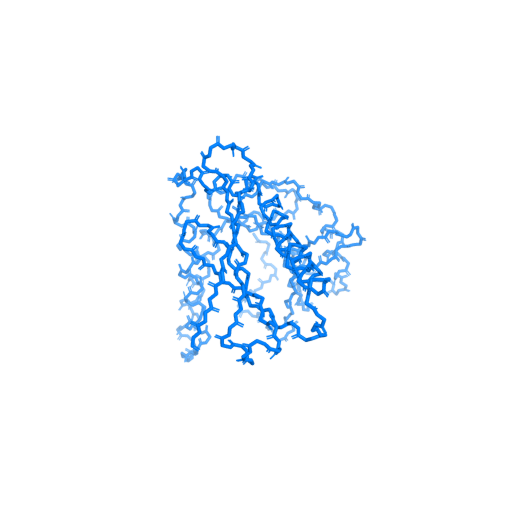LEU A 1 105 ? -0.285 -5.913 25.358 1.00 81.12 105 LEU A CA 1
ATOM 839 C C . LEU A 1 105 ? 0.453 -6.210 26.670 1.00 81.12 105 LEU A C 1
ATOM 841 O O . LEU A 1 105 ? 0.679 -7.370 27.000 1.00 81.12 105 LEU A O 1
ATOM 845 N N . GLY A 1 106 ? 0.801 -5.175 27.442 1.00 74.94 106 GLY A N 1
ATOM 846 C CA . GLY A 1 106 ? 1.414 -5.353 28.760 1.00 74.94 106 GLY A CA 1
ATOM 847 C C . GLY A 1 106 ? 0.551 -6.181 29.720 1.00 74.94 106 GLY A C 1
ATOM 848 O O . GLY A 1 106 ? 1.090 -7.004 30.453 1.00 74.94 106 GLY A O 1
ATOM 849 N N . LEU A 1 107 ? -0.775 -6.008 29.681 1.00 74.19 107 LEU A N 1
ATOM 850 C CA . LEU A 1 107 ? -1.728 -6.770 30.496 1.00 74.19 107 LEU A CA 1
ATOM 851 C C . LEU A 1 107 ? -1.882 -8.214 29.996 1.00 74.19 107 LEU A C 1
ATOM 853 O O . LEU A 1 107 ? -1.889 -9.145 30.799 1.00 74.19 107 LEU A O 1
ATOM 857 N N . GLU A 1 108 ? -1.952 -8.418 28.679 1.00 72.25 108 GLU A N 1
ATOM 858 C CA . GLU A 1 108 ? -2.065 -9.749 28.063 1.00 72.25 108 GLU A CA 1
ATOM 859 C C . GLU A 1 108 ? -0.817 -10.605 28.315 1.00 72.25 108 GLU A C 1
ATOM 861 O O . GLU A 1 108 ? -0.924 -11.775 28.683 1.00 72.25 108 GLU A O 1
ATOM 866 N N . MET A 1 109 ? 0.376 -10.011 28.200 1.00 72.69 109 MET A N 1
ATOM 867 C CA . MET A 1 109 ? 1.648 -10.698 28.445 1.00 72.69 109 MET A CA 1
ATOM 868 C C . MET A 1 109 ? 1.836 -11.149 29.897 1.00 72.69 109 MET A C 1
ATOM 870 O O . MET A 1 109 ? 2.618 -12.063 30.145 1.00 72.69 109 MET A O 1
ATOM 874 N N . MET A 1 110 ? 1.147 -10.530 30.861 1.00 68.19 110 MET A N 1
ATOM 875 C CA . MET A 1 110 ? 1.163 -10.992 32.253 1.00 68.19 110 MET A CA 1
ATOM 876 C C . MET A 1 110 ? 0.333 -12.266 32.460 1.00 68.19 110 MET A C 1
ATOM 878 O O . MET A 1 110 ? 0.587 -12.998 33.415 1.00 68.19 110 MET A O 1
ATOM 882 N N . ASN A 1 111 ? -0.633 -12.531 31.575 1.00 67.06 111 ASN A N 1
ATOM 883 C CA . ASN A 1 111 ? -1.651 -13.568 31.746 1.00 67.06 111 ASN A CA 1
ATOM 884 C C . ASN A 1 111 ? -1.550 -14.719 30.726 1.00 67.06 111 ASN A C 1
ATOM 886 O O . ASN A 1 111 ? -2.285 -15.697 30.856 1.00 67.06 111 ASN A O 1
ATOM 890 N N . GLN A 1 112 ? -0.667 -14.631 29.724 1.00 67.00 112 GLN A N 1
ATOM 891 C CA . GLN A 1 112 ? -0.524 -15.638 28.666 1.00 67.00 112 GLN A CA 1
ATOM 892 C C . GLN A 1 112 ? 0.917 -16.135 28.490 1.00 67.00 112 GLN A C 1
ATOM 894 O O . GLN A 1 112 ? 1.885 -15.418 28.741 1.00 67.00 112 GLN A O 1
ATOM 899 N N . GLU A 1 113 ? 1.062 -17.374 28.012 1.00 70.56 113 GLU A N 1
ATOM 900 C CA . GLU A 1 113 ? 2.362 -17.925 27.625 1.00 70.56 113 GLU A CA 1
ATOM 901 C C . GLU A 1 113 ? 2.919 -17.213 26.383 1.00 70.56 113 GLU A C 1
ATOM 903 O O . GLU A 1 113 ? 2.207 -16.912 25.422 1.00 70.56 113 GLU A O 1
ATOM 908 N N . PHE A 1 114 ? 4.226 -16.953 26.393 1.00 76.00 114 PHE A N 1
ATOM 909 C CA . PHE A 1 114 ? 4.916 -16.252 25.315 1.00 76.00 114 PHE A CA 1
ATOM 910 C C . PHE A 1 114 ? 4.781 -16.999 23.977 1.00 76.00 114 PHE A C 1
ATOM 912 O O . PHE A 1 114 ? 5.257 -18.125 23.830 1.00 76.00 114 PHE A O 1
ATOM 919 N N . SER A 1 115 ? 4.167 -16.356 22.979 1.00 81.00 115 SER A N 1
ATOM 920 C CA . SER A 1 115 ? 3.922 -16.941 21.656 1.00 81.00 115 SER A CA 1
ATOM 921 C C . SER A 1 115 ? 4.676 -16.205 20.544 1.00 81.00 115 SER A C 1
ATOM 923 O O . SER A 1 115 ? 4.984 -15.018 20.648 1.00 81.00 115 SER A O 1
ATOM 925 N N . LYS A 1 116 ? 4.917 -16.885 19.413 1.00 83.50 116 LYS A N 1
ATOM 926 C CA . LYS A 1 116 ? 5.478 -16.251 18.201 1.00 83.50 116 LYS A CA 1
ATOM 927 C C . LYS A 1 116 ? 4.643 -15.058 17.711 1.00 83.50 116 LYS A C 1
ATOM 929 O O . LYS A 1 116 ? 5.177 -14.140 17.102 1.00 83.50 116 LYS A O 1
ATOM 934 N N . TRP A 1 117 ? 3.336 -15.077 17.973 1.00 81.94 117 TRP A N 1
ATOM 935 C CA . TRP A 1 117 ? 2.420 -14.012 17.577 1.00 81.94 117 TRP A CA 1
ATOM 936 C C . TRP A 1 117 ? 2.605 -12.765 18.438 1.00 81.94 117 TRP A C 1
ATOM 938 O O . TRP A 1 117 ? 2.551 -11.662 17.904 1.00 81.94 117 TRP A O 1
ATOM 948 N N . ALA A 1 118 ? 2.936 -12.934 19.723 1.00 81.00 118 ALA A N 1
ATOM 949 C CA . ALA A 1 118 ? 3.321 -11.821 20.585 1.00 81.00 118 ALA A CA 1
ATOM 950 C C . ALA A 1 118 ? 4.589 -11.121 20.065 1.00 81.00 118 ALA A C 1
ATOM 952 O O . ALA A 1 118 ? 4.640 -9.895 20.048 1.00 81.00 118 ALA A O 1
ATOM 953 N N . VAL A 1 119 ? 5.572 -11.880 19.561 1.00 83.50 119 VAL A N 1
ATOM 954 C CA . VAL A 1 119 ? 6.785 -11.313 18.937 1.00 83.50 119 VAL A CA 1
ATOM 955 C C . VAL A 1 119 ? 6.438 -10.489 17.698 1.00 83.50 119 VAL A C 1
ATOM 957 O O . VAL A 1 119 ? 6.811 -9.321 17.621 1.00 83.50 119 VAL A O 1
ATOM 960 N N . PHE A 1 120 ? 5.671 -11.050 16.757 1.00 85.56 120 PHE A N 1
ATOM 961 C CA . PHE A 1 120 ? 5.276 -10.317 15.547 1.00 85.56 120 PHE A CA 1
ATOM 962 C C . PHE A 1 120 ? 4.450 -9.070 15.856 1.00 85.56 120 PHE A C 1
ATOM 964 O O . PHE A 1 120 ? 4.615 -8.042 15.202 1.00 85.56 120 PHE A O 1
ATOM 971 N N . TYR A 1 121 ? 3.577 -9.138 16.860 1.00 84.38 121 TYR A N 1
ATOM 972 C CA . TYR A 1 121 ? 2.790 -7.985 17.269 1.00 84.38 121 TYR A CA 1
ATOM 973 C C . TYR A 1 121 ? 3.665 -6.888 17.889 1.00 84.38 121 TYR A C 1
ATOM 975 O O . TYR A 1 121 ? 3.518 -5.720 17.536 1.00 84.38 121 TYR A O 1
ATOM 983 N N . GLN A 1 122 ? 4.643 -7.241 18.729 1.00 84.56 122 GLN A N 1
ATOM 984 C CA . GLN A 1 122 ? 5.625 -6.282 19.251 1.00 84.56 122 GLN A CA 1
ATOM 985 C C . GLN A 1 122 ? 6.453 -5.627 18.140 1.00 84.56 122 GLN A C 1
ATOM 987 O O . GLN A 1 122 ? 6.645 -4.409 18.159 1.00 84.56 122 GLN A O 1
ATOM 992 N N . GLU A 1 123 ? 6.924 -6.407 17.164 1.00 85.94 123 GLU A N 1
ATOM 993 C CA . GLU A 1 123 ? 7.645 -5.878 16.001 1.00 85.94 123 GLU A CA 1
ATOM 994 C C . GLU A 1 123 ? 6.764 -4.930 15.182 1.00 85.94 123 GLU A C 1
ATOM 996 O O . GLU A 1 123 ? 7.198 -3.833 14.826 1.00 85.94 123 GLU A O 1
ATOM 1001 N N . PHE A 1 124 ? 5.502 -5.302 14.948 1.00 87.00 124 PHE A N 1
ATOM 1002 C CA . PHE A 1 124 ? 4.532 -4.448 14.269 1.00 87.00 124 PHE A CA 1
ATOM 1003 C C . PHE A 1 124 ? 4.327 -3.117 15.004 1.00 87.00 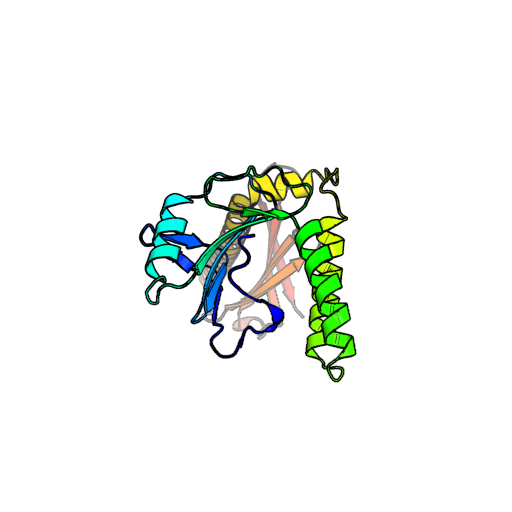124 PHE A C 1
ATOM 1005 O O . PHE A 1 124 ? 4.437 -2.058 14.385 1.00 87.00 124 PHE A O 1
ATOM 1012 N N . LEU A 1 125 ? 4.102 -3.146 16.323 1.00 86.38 125 LEU A N 1
ATOM 1013 C CA . LEU A 1 125 ? 3.959 -1.932 17.134 1.00 86.38 125 LEU A CA 1
ATOM 1014 C C . LEU A 1 125 ? 5.237 -1.085 17.120 1.00 86.38 125 LEU A C 1
ATOM 1016 O O . LEU A 1 125 ? 5.159 0.140 17.059 1.00 86.38 125 LEU A O 1
ATOM 1020 N N . SER A 1 126 ? 6.416 -1.711 17.124 1.00 83.00 126 SER A N 1
ATOM 1021 C CA . SER A 1 126 ? 7.697 -1.006 17.010 1.00 83.00 126 SER A CA 1
ATOM 1022 C C . SER A 1 126 ? 7.840 -0.286 15.664 1.00 83.00 126 SER A C 1
ATOM 1024 O O . SER A 1 126 ? 8.190 0.896 15.620 1.00 83.00 126 SER A O 1
ATOM 1026 N N . HIS A 1 127 ? 7.506 -0.958 14.559 1.00 83.75 127 HIS A N 1
ATOM 1027 C CA . HIS A 1 127 ? 7.525 -0.356 13.224 1.00 83.75 127 HIS A CA 1
ATOM 1028 C C . HIS A 1 127 ? 6.507 0.778 13.092 1.00 83.75 127 HIS A C 1
ATOM 1030 O O . HIS A 1 127 ? 6.834 1.841 12.562 1.00 83.75 127 HIS A O 1
ATOM 1036 N N . LEU A 1 128 ? 5.297 0.584 13.617 1.00 83.31 128 LEU A N 1
ATOM 1037 C CA . LEU A 1 128 ? 4.252 1.599 13.601 1.00 83.31 128 LEU A CA 1
ATOM 1038 C C . LEU A 1 128 ? 4.632 2.816 14.463 1.00 83.31 128 LEU A C 1
ATOM 1040 O O . LEU A 1 128 ? 4.406 3.950 14.046 1.00 83.31 128 LEU A O 1
ATOM 1044 N N . LYS A 1 129 ? 5.302 2.599 15.603 1.00 81.75 129 LYS A N 1
ATOM 1045 C CA . LYS A 1 129 ? 5.876 3.662 16.442 1.00 81.75 129 LYS A CA 1
ATOM 1046 C C . LYS A 1 129 ? 6.942 4.462 15.714 1.00 81.75 129 LYS A C 1
ATOM 1048 O O . LYS A 1 129 ? 6.918 5.689 15.743 1.00 81.75 129 LYS A O 1
ATOM 1053 N N . LYS A 1 130 ? 7.833 3.792 14.988 1.00 78.31 130 LYS A N 1
ATOM 1054 C CA . LYS A 1 130 ? 8.811 4.488 14.151 1.00 78.31 130 LYS A CA 1
ATOM 1055 C C . LYS A 1 130 ? 8.123 5.353 13.090 1.00 78.31 130 LYS A C 1
ATOM 1057 O O . LYS A 1 130 ? 8.555 6.474 12.862 1.00 78.31 130 LYS A O 1
ATOM 1062 N N . LEU A 1 131 ? 7.035 4.872 12.485 1.00 72.88 131 LEU A N 1
ATOM 1063 C CA . LEU A 1 131 ? 6.245 5.649 11.521 1.00 72.88 131 LEU A CA 1
ATOM 1064 C C . LEU A 1 131 ? 5.488 6.829 12.153 1.00 72.88 131 LEU A C 1
ATOM 1066 O O . LEU A 1 131 ? 5.243 7.806 11.455 1.00 72.88 131 LEU A O 1
ATOM 1070 N N . SER A 1 132 ? 5.111 6.759 13.435 1.00 70.50 132 SER A N 1
ATOM 1071 C CA . SER A 1 132 ? 4.493 7.889 14.149 1.00 70.50 132 SER A CA 1
ATOM 1072 C C . SER A 1 132 ? 5.507 8.925 14.638 1.00 70.50 132 SER A C 1
ATOM 1074 O O . SER A 1 132 ? 5.209 10.114 14.653 1.00 70.50 132 SER A O 1
ATOM 1076 N N . GLU A 1 133 ? 6.691 8.472 15.069 1.00 65.69 133 GLU A N 1
ATOM 1077 C CA . GLU A 1 133 ? 7.778 9.312 15.601 1.00 65.69 133 GLU A CA 1
ATOM 1078 C C . GLU A 1 133 ? 8.586 10.004 14.513 1.00 65.69 133 GLU A C 1
ATOM 1080 O O . GLU A 1 133 ? 9.140 11.079 14.749 1.00 65.69 133 GLU A O 1
ATOM 1085 N N . VAL A 1 134 ? 8.644 9.408 13.318 1.00 57.50 134 VAL A N 1
ATOM 1086 C CA . VAL A 1 134 ? 8.945 10.169 12.114 1.00 57.50 134 VAL A CA 1
ATOM 1087 C C . VAL A 1 134 ? 7.770 11.117 11.951 1.00 57.50 134 VAL A C 1
ATOM 1089 O O . VAL A 1 134 ? 6.789 10.830 11.266 1.00 57.50 134 VAL A O 1
ATOM 1092 N N . SER A 1 135 ? 7.863 12.274 12.606 1.00 47.19 135 SER A N 1
ATOM 1093 C CA . SER A 1 135 ? 7.176 13.433 12.098 1.00 47.19 135 SER A CA 1
ATOM 1094 C C . SER A 1 135 ? 7.508 13.449 10.612 1.00 47.19 135 SER A C 1
ATOM 1096 O O . SER A 1 135 ? 8.669 13.479 10.203 1.00 47.19 135 SER A O 1
ATOM 1098 N N . MET A 1 136 ? 6.480 13.467 9.776 1.00 47.62 136 MET A N 1
ATOM 1099 C CA . MET A 1 136 ? 6.631 13.923 8.398 1.00 47.62 136 MET A CA 1
ATOM 1100 C C . MET A 1 136 ? 7.032 15.419 8.374 1.00 47.62 136 MET A C 1
ATOM 1102 O O . MET A 1 136 ? 6.826 16.110 7.385 1.00 47.62 136 MET A O 1
ATOM 1106 N N . ASP A 1 137 ? 7.625 15.947 9.454 1.00 42.19 137 ASP A N 1
ATOM 1107 C CA . ASP A 1 137 ? 8.417 17.151 9.438 1.00 42.19 137 ASP A CA 1
ATOM 1108 C C . ASP A 1 137 ? 9.740 16.827 8.746 1.00 42.19 137 ASP A C 1
ATOM 1110 O O . ASP A 1 137 ? 10.740 16.439 9.347 1.00 42.19 137 ASP A O 1
ATOM 1114 N N . LYS A 1 138 ? 9.731 17.100 7.443 1.00 44.22 138 LYS A N 1
ATOM 1115 C CA . LYS A 1 138 ? 10.914 17.482 6.672 1.00 44.22 138 LYS A CA 1
ATOM 1116 C C . LYS A 1 138 ? 11.974 16.395 6.533 1.00 44.22 138 LYS A C 1
ATOM 1118 O O . LYS A 1 138 ? 13.160 16.635 6.745 1.00 44.22 138 LYS A O 1
ATOM 1123 N N . VAL A 1 139 ? 11.588 15.285 5.924 1.00 43.97 139 VAL A N 1
ATOM 1124 C CA . VAL A 1 139 ? 12.377 14.887 4.757 1.00 43.97 139 VAL A CA 1
ATOM 1125 C C . VAL A 1 139 ? 11.698 15.532 3.556 1.00 43.97 139 VAL A C 1
ATOM 1127 O O . VAL A 1 139 ? 10.964 14.882 2.827 1.00 43.97 139 VAL A O 1
ATOM 1130 N N . SER A 1 140 ? 11.927 16.838 3.360 1.00 52.47 140 SER A N 1
ATOM 1131 C CA . SER A 1 140 ? 11.742 17.478 2.050 1.00 52.47 140 SER A CA 1
ATOM 1132 C C . SER A 1 140 ? 12.826 16.948 1.104 1.00 52.47 140 SER A C 1
ATOM 1134 O O . SER A 1 140 ? 13.668 17.693 0.590 1.00 52.47 140 SER A O 1
ATOM 1136 N N . ASP A 1 141 ? 12.902 15.629 0.969 1.00 58.91 141 ASP A N 1
ATOM 1137 C CA . ASP A 1 141 ? 13.613 15.047 -0.138 1.00 58.91 141 ASP A CA 1
ATOM 1138 C C . ASP A 1 141 ? 12.708 15.326 -1.322 1.00 58.91 141 ASP A C 1
ATOM 1140 O O . ASP A 1 141 ? 11.651 14.721 -1.476 1.00 58.91 141 ASP A O 1
ATOM 1144 N N . LYS A 1 142 ? 13.110 16.306 -2.129 1.00 69.19 142 LYS A N 1
ATOM 1145 C CA . LYS A 1 142 ? 12.402 16.689 -3.350 1.00 69.19 142 LYS A CA 1
ATOM 1146 C C . LYS A 1 142 ? 12.087 15.471 -4.221 1.00 69.19 142 LYS A C 1
ATOM 1148 O O . LYS A 1 142 ? 11.153 15.530 -5.008 1.00 69.19 142 LYS A O 1
ATOM 1153 N N . ASN A 1 143 ? 12.840 14.377 -4.076 1.00 63.88 143 ASN A N 1
ATOM 1154 C CA . ASN A 1 143 ? 12.553 13.113 -4.737 1.00 63.88 143 ASN A CA 1
ATOM 1155 C C . ASN A 1 143 ? 11.307 12.416 -4.167 1.00 63.88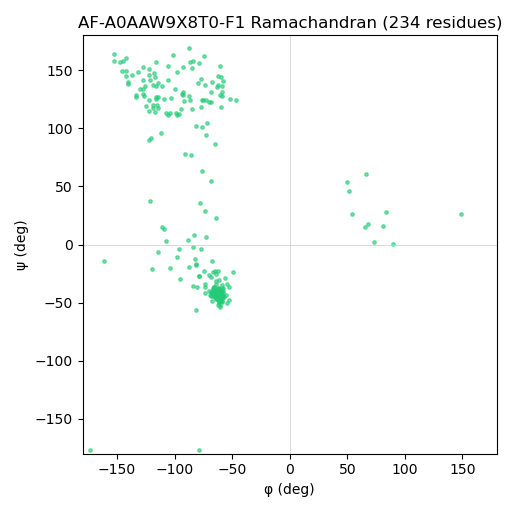 143 ASN A C 1
ATOM 1157 O O . ASN A 1 143 ? 10.531 11.879 -4.944 1.00 63.88 143 ASN A O 1
ATOM 1161 N N . VAL A 1 144 ? 11.081 12.430 -2.850 1.00 68.19 144 VAL A N 1
ATOM 1162 C CA . VAL A 1 144 ? 9.875 11.864 -2.215 1.00 68.19 144 VAL A CA 1
ATOM 1163 C C . VAL A 1 144 ? 8.641 12.680 -2.584 1.00 68.19 144 VAL A C 1
ATOM 1165 O O . VAL A 1 144 ? 7.624 12.094 -2.955 1.00 68.19 144 VAL A O 1
ATOM 1168 N N . ASP A 1 145 ? 8.747 14.010 -2.559 1.00 74.31 145 ASP A N 1
ATOM 1169 C CA . ASP A 1 145 ? 7.664 14.900 -2.993 1.00 74.31 145 ASP A CA 1
ATOM 1170 C C . ASP A 1 145 ? 7.347 14.661 -4.476 1.00 74.31 145 ASP A C 1
ATOM 1172 O O . ASP A 1 145 ? 6.209 14.362 -4.831 1.00 74.31 145 ASP A O 1
ATOM 1176 N N . PHE A 1 146 ? 8.373 14.647 -5.334 1.00 79.56 146 PHE A N 1
ATOM 1177 C CA . PHE A 1 146 ? 8.220 14.361 -6.759 1.00 79.56 146 PHE A CA 1
ATOM 1178 C C . PHE A 1 146 ? 7.599 12.985 -7.017 1.00 79.56 146 PHE A C 1
ATOM 1180 O O . PHE A 1 146 ? 6.685 12.871 -7.833 1.00 79.56 146 PHE A O 1
ATOM 1187 N N . VAL A 1 147 ? 8.067 11.938 -6.330 1.00 74.69 147 VAL A N 1
ATOM 1188 C CA . VAL A 1 147 ? 7.530 10.580 -6.479 1.00 74.69 147 VAL A CA 1
ATOM 1189 C C . VAL A 1 147 ? 6.083 10.517 -6.014 1.00 74.69 147 VAL A C 1
ATOM 1191 O O . VAL A 1 147 ? 5.283 9.871 -6.678 1.00 74.69 147 VAL A O 1
ATOM 1194 N N . THR A 1 148 ? 5.728 11.198 -4.926 1.00 71.44 148 THR A N 1
ATOM 1195 C CA . THR A 1 148 ? 4.352 11.229 -4.412 1.00 71.44 148 THR A CA 1
ATOM 1196 C C . THR A 1 148 ? 3.423 11.965 -5.377 1.00 71.44 148 THR A C 1
ATOM 1198 O O . THR A 1 148 ? 2.388 11.425 -5.766 1.00 71.44 148 THR A O 1
ATOM 1201 N N . GLU A 1 149 ? 3.815 13.157 -5.834 1.00 83.44 149 GLU A N 1
ATOM 1202 C CA . GLU A 1 149 ? 3.045 13.977 -6.781 1.00 83.44 149 GLU A CA 1
ATOM 1203 C C . GLU A 1 149 ? 2.888 13.305 -8.152 1.00 83.44 149 GLU A C 1
ATOM 1205 O O . GLU A 1 149 ? 1.868 13.473 -8.821 1.00 83.44 149 GLU A O 1
ATOM 1210 N N . ASN A 1 150 ? 3.877 12.508 -8.565 1.00 83.81 150 ASN A N 1
ATOM 1211 C CA . ASN A 1 150 ? 3.914 11.872 -9.880 1.00 83.81 150 ASN A CA 1
ATOM 1212 C C . ASN A 1 150 ? 3.731 10.352 -9.816 1.00 83.81 150 ASN A C 1
ATOM 1214 O O . ASN A 1 150 ? 3.989 9.677 -10.809 1.00 83.81 150 ASN A O 1
ATOM 1218 N N . PHE A 1 151 ? 3.266 9.790 -8.696 1.00 75.62 151 PHE A N 1
ATOM 1219 C CA . PHE A 1 151 ? 3.318 8.343 -8.448 1.00 75.62 151 PHE A CA 1
ATOM 1220 C C . PHE A 1 151 ? 2.667 7.523 -9.568 1.00 75.62 151 PHE A C 1
ATOM 1222 O O . PHE A 1 151 ? 3.286 6.635 -10.154 1.00 75.62 151 PHE A O 1
ATOM 1229 N N . THR A 1 152 ? 1.441 7.889 -9.949 1.00 75.31 152 THR A N 1
ATOM 1230 C CA . THR A 1 152 ? 0.712 7.229 -11.045 1.00 75.31 152 THR A CA 1
ATOM 1231 C C . THR A 1 152 ? 1.429 7.392 -12.387 1.00 75.31 152 THR A C 1
ATOM 1233 O O . THR A 1 152 ? 1.499 6.449 -13.176 1.00 75.31 152 THR A O 1
ATOM 1236 N N . ALA A 1 153 ? 1.985 8.578 -12.650 1.00 83.44 153 ALA A N 1
ATOM 1237 C CA . ALA A 1 153 ? 2.730 8.845 -13.874 1.00 83.44 153 ALA A CA 1
ATOM 1238 C C . ALA A 1 153 ? 4.022 8.020 -13.930 1.00 83.44 153 ALA A C 1
ATOM 1240 O O . ALA A 1 153 ? 4.332 7.475 -14.980 1.00 83.44 153 ALA A O 1
ATOM 1241 N N . LEU A 1 154 ? 4.729 7.849 -12.810 1.00 86.56 154 LEU A N 1
ATOM 1242 C CA . LEU A 1 154 ? 5.937 7.029 -12.719 1.00 86.56 154 LEU A CA 1
ATOM 1243 C C . LEU A 1 154 ? 5.644 5.546 -12.948 1.00 86.56 154 LEU A C 1
ATOM 1245 O O . LEU A 1 154 ? 6.352 4.910 -13.725 1.00 86.56 154 LEU A O 1
ATOM 1249 N N . ILE A 1 155 ? 4.573 5.008 -12.354 1.00 79.00 155 ILE A N 1
ATOM 1250 C CA . ILE A 1 155 ? 4.130 3.630 -12.623 1.00 79.00 155 ILE A CA 1
ATOM 1251 C C . ILE A 1 155 ? 3.820 3.445 -14.113 1.00 79.00 155 ILE A C 1
ATOM 1253 O O . ILE A 1 155 ? 4.292 2.492 -14.734 1.00 79.00 155 ILE A O 1
ATOM 1257 N N . LYS A 1 156 ? 3.092 4.393 -14.716 1.00 85.12 156 LYS A N 1
ATOM 1258 C CA . LYS A 1 156 ? 2.813 4.376 -16.156 1.00 85.12 156 LYS A CA 1
ATOM 1259 C C . LYS A 1 156 ? 4.093 4.487 -16.992 1.00 85.12 156 LYS A C 1
ATOM 1261 O O . LYS A 1 156 ? 4.217 3.793 -17.994 1.00 85.12 156 LYS A O 1
ATOM 1266 N N . SER A 1 157 ? 5.053 5.315 -16.587 1.00 88.88 157 SER A N 1
ATOM 1267 C CA . SER A 1 157 ? 6.343 5.458 -17.267 1.00 88.88 157 SER A CA 1
ATOM 1268 C C . SER A 1 157 ? 7.149 4.162 -17.243 1.00 88.88 157 SER A C 1
ATOM 1270 O O . SER A 1 157 ? 7.710 3.795 -18.268 1.00 88.88 157 SER A O 1
ATOM 1272 N N . VAL A 1 158 ? 7.162 3.427 -16.125 1.00 84.44 158 VAL A N 1
ATOM 1273 C CA . VAL A 1 158 ? 7.806 2.103 -16.050 1.00 84.44 158 VAL A CA 1
ATOM 1274 C C . VAL A 1 158 ? 7.165 1.134 -17.046 1.00 84.44 158 VAL A C 1
ATOM 1276 O O . VAL A 1 158 ? 7.879 0.508 -17.826 1.00 84.44 158 VAL A O 1
ATOM 1279 N N . GLN A 1 159 ? 5.830 1.080 -17.101 1.00 83.50 159 GLN A N 1
ATOM 1280 C CA . GLN A 1 159 ? 5.109 0.235 -18.063 1.00 83.50 159 GLN A CA 1
ATOM 1281 C C . GLN A 1 159 ? 5.410 0.622 -19.519 1.00 83.50 159 GLN A C 1
ATOM 1283 O O . GLN A 1 159 ? 5.649 -0.241 -20.361 1.00 83.50 159 GLN A O 1
ATOM 1288 N N . LEU A 1 160 ? 5.437 1.922 -19.830 1.00 90.19 160 LEU A N 1
ATOM 1289 C CA . LEU A 1 160 ? 5.759 2.412 -21.172 1.00 90.19 160 LEU A CA 1
ATOM 1290 C C . LEU A 1 160 ? 7.208 2.105 -21.567 1.00 90.19 160 LEU A C 1
ATOM 1292 O O . LEU A 1 160 ? 7.458 1.768 -22.721 1.00 90.19 160 LEU A O 1
ATOM 1296 N N . LEU A 1 161 ? 8.154 2.175 -20.626 1.00 88.44 161 LEU A N 1
ATOM 1297 C CA . LEU A 1 161 ? 9.550 1.801 -20.863 1.00 88.44 161 LEU A CA 1
ATOM 1298 C C . LEU A 1 161 ? 9.704 0.299 -21.137 1.00 88.44 161 LEU A C 1
ATOM 1300 O O . LEU A 1 161 ? 10.495 -0.078 -22.001 1.00 88.44 161 LEU A O 1
ATOM 1304 N N . GLU A 1 162 ? 8.938 -0.555 -20.456 1.00 89.06 162 GLU A N 1
ATOM 1305 C CA . GLU A 1 162 ? 8.888 -1.992 -20.759 1.00 89.06 162 GLU A CA 1
ATOM 1306 C C . GLU A 1 162 ? 8.302 -2.259 -22.151 1.00 89.06 162 GLU A C 1
ATOM 1308 O O . GLU A 1 162 ? 8.884 -3.013 -22.933 1.00 89.06 162 GLU A O 1
ATOM 1313 N N . MET A 1 163 ? 7.195 -1.594 -22.504 1.00 89.12 163 MET A N 1
ATOM 1314 C CA . MET A 1 163 ? 6.606 -1.688 -23.845 1.00 89.12 163 MET A CA 1
ATOM 1315 C C . MET A 1 163 ? 7.585 -1.230 -24.929 1.00 89.12 163 MET A C 1
ATOM 1317 O O . MET A 1 163 ? 7.714 -1.889 -25.960 1.00 89.12 163 MET A O 1
ATOM 1321 N N . TYR A 1 164 ? 8.301 -0.132 -24.684 1.00 91.12 164 TYR A N 1
ATOM 1322 C CA . TYR A 1 164 ? 9.328 0.382 -25.581 1.00 91.12 164 TYR A CA 1
ATOM 1323 C C . TYR A 1 164 ? 10.475 -0.620 -25.763 1.00 91.12 164 TYR A C 1
ATOM 1325 O O . TYR A 1 164 ? 10.844 -0.925 -26.893 1.00 91.12 164 TYR A O 1
ATOM 1333 N N . GLN A 1 165 ? 10.990 -1.204 -24.674 1.00 90.88 165 GLN A N 1
ATOM 1334 C CA . GLN A 1 165 ? 12.041 -2.226 -24.735 1.00 90.88 165 GLN A CA 1
ATOM 1335 C C . GLN A 1 165 ? 11.605 -3.440 -25.575 1.00 90.88 165 GLN A C 1
ATOM 1337 O O . GLN A 1 165 ? 12.387 -3.943 -26.385 1.00 90.88 165 GLN A O 1
ATOM 1342 N N . ASN A 1 166 ? 10.357 -3.892 -25.417 1.00 91.31 166 ASN A N 1
ATOM 1343 C CA . ASN A 1 166 ? 9.812 -5.007 -26.192 1.00 91.31 166 ASN A CA 1
ATOM 1344 C C . ASN A 1 166 ? 9.675 -4.655 -27.678 1.00 91.31 166 ASN A C 1
ATOM 1346 O O . ASN A 1 166 ? 10.089 -5.441 -28.525 1.00 91.31 166 ASN A O 1
ATOM 1350 N N . ALA A 1 167 ? 9.163 -3.463 -27.997 1.00 92.62 167 ALA A N 1
ATOM 1351 C CA . ALA A 1 167 ? 9.028 -2.999 -29.375 1.00 92.62 167 ALA A CA 1
ATOM 1352 C C . ALA A 1 167 ? 10.386 -2.922 -30.092 1.00 92.62 167 ALA A C 1
ATOM 1354 O O . ALA A 1 167 ? 10.524 -3.438 -31.197 1.00 92.62 167 ALA A O 1
ATOM 1355 N N . ILE A 1 168 ? 11.408 -2.355 -29.440 1.00 93.44 168 ILE A N 1
ATOM 1356 C CA . ILE A 1 168 ? 12.769 -2.292 -29.995 1.00 93.44 168 ILE A CA 1
ATOM 1357 C C . ILE A 1 168 ? 13.367 -3.695 -30.169 1.00 93.44 168 ILE A C 1
ATOM 1359 O O . ILE A 1 168 ? 14.048 -3.952 -31.160 1.00 93.44 168 ILE A O 1
ATOM 1363 N N . THR A 1 169 ? 13.111 -4.618 -29.237 1.00 93.00 169 THR A N 1
ATOM 1364 C CA . THR A 1 169 ? 13.605 -6.002 -29.335 1.00 93.00 169 THR A CA 1
ATOM 1365 C C . THR A 1 169 ? 12.995 -6.737 -30.530 1.00 93.00 169 THR A C 1
ATOM 1367 O O . THR A 1 169 ? 13.729 -7.385 -31.278 1.00 93.00 169 THR A O 1
ATOM 1370 N N . GLU A 1 170 ? 11.681 -6.623 -30.734 1.00 92.44 170 GLU A N 1
ATOM 1371 C CA . GLU A 1 170 ? 10.996 -7.258 -31.865 1.00 92.44 170 GLU A CA 1
ATOM 1372 C C . GLU A 1 170 ? 11.396 -6.633 -33.204 1.00 92.44 170 GLU A C 1
ATOM 1374 O O . GLU A 1 170 ? 11.667 -7.366 -34.153 1.00 92.44 170 GLU A O 1
ATOM 1379 N N . GLU A 1 171 ? 11.533 -5.307 -33.270 1.00 92.62 171 GLU A N 1
ATOM 1380 C CA . GLU A 1 171 ? 12.024 -4.621 -34.470 1.00 92.62 171 GLU A CA 1
ATOM 1381 C C . GLU A 1 171 ? 13.440 -5.087 -34.829 1.00 92.62 171 GLU A C 1
ATOM 1383 O O . GLU A 1 171 ? 13.708 -5.495 -35.959 1.00 92.62 171 GLU A O 1
ATOM 1388 N N . ALA A 1 172 ? 14.349 -5.120 -33.849 1.00 91.38 172 ALA A N 1
ATOM 1389 C CA . ALA A 1 172 ? 15.718 -5.567 -34.075 1.00 91.38 172 ALA A CA 1
ATOM 1390 C C . ALA A 1 172 ? 15.773 -7.032 -34.539 1.00 91.38 172 ALA A C 1
ATOM 1392 O O . ALA A 1 172 ? 16.558 -7.384 -35.420 1.00 91.38 172 ALA A O 1
ATOM 1393 N N . LYS A 1 173 ? 14.909 -7.889 -33.987 1.00 91.06 173 LYS A N 1
ATOM 1394 C CA . LYS A 1 173 ? 14.767 -9.280 -34.422 1.00 91.06 173 LYS A CA 1
ATOM 1395 C C . LYS A 1 173 ? 14.218 -9.384 -35.845 1.00 91.06 173 LYS A C 1
ATOM 1397 O O . LYS A 1 173 ? 14.722 -10.208 -36.610 1.00 91.06 173 LYS A O 1
ATOM 1402 N N . SER A 1 174 ? 13.238 -8.555 -36.209 1.00 89.94 174 SER A N 1
ATOM 1403 C CA . SER A 1 174 ? 12.683 -8.489 -37.565 1.00 89.94 174 SER A CA 1
ATOM 1404 C C . SER A 1 174 ? 13.763 -8.110 -38.577 1.00 89.94 174 SER A C 1
ATOM 1406 O O . SER A 1 174 ? 14.012 -8.865 -39.512 1.00 89.94 174 SER A O 1
ATOM 1408 N N . VAL A 1 175 ? 14.498 -7.022 -38.323 1.00 89.69 175 VAL A N 1
ATOM 1409 C CA . VAL A 1 175 ? 15.595 -6.556 -39.190 1.00 89.69 175 VAL A CA 1
ATOM 1410 C C . VAL A 1 175 ? 16.670 -7.631 -39.365 1.00 89.69 175 VAL A C 1
ATOM 1412 O O . VAL A 1 175 ? 17.128 -7.884 -40.479 1.00 89.69 175 VAL A O 1
ATOM 1415 N N . VAL A 1 176 ? 17.070 -8.313 -38.286 1.00 87.50 176 VAL A N 1
ATOM 1416 C CA . VAL A 1 176 ? 18.055 -9.402 -38.388 1.00 87.50 176 VAL A CA 1
ATOM 1417 C C . VAL A 1 176 ? 17.502 -10.587 -39.187 1.00 87.50 176 VAL A C 1
ATOM 1419 O O . VAL A 1 176 ? 18.252 -11.174 -39.961 1.00 87.50 176 VAL A O 1
ATOM 1422 N N . SER A 1 177 ? 16.212 -10.910 -39.056 1.00 85.94 177 SER A N 1
ATOM 1423 C CA . SER A 1 177 ? 15.558 -11.997 -39.808 1.00 85.94 177 SER A CA 1
ATOM 1424 C C . SER A 1 177 ? 15.389 -11.685 -41.301 1.00 85.94 177 SER A C 1
ATOM 1426 O O . SER A 1 177 ? 15.316 -12.597 -42.119 1.00 85.94 177 SER A O 1
ATOM 1428 N N . GLU A 1 178 ? 15.315 -10.407 -41.681 1.00 86.81 178 GLU A N 1
ATOM 1429 C CA . GLU A 1 178 ? 15.287 -9.993 -43.090 1.00 86.81 178 GLU A CA 1
ATOM 1430 C C . GLU A 1 178 ? 16.660 -10.135 -43.756 1.00 86.81 178 GLU A C 1
ATOM 1432 O O . GLU A 1 178 ? 16.759 -10.501 -44.928 1.00 86.81 178 GLU A O 1
ATOM 1437 N N . VAL A 1 179 ? 17.731 -9.854 -43.008 1.00 85.31 179 VAL A N 1
ATOM 1438 C CA . VAL A 1 179 ? 19.111 -9.915 -43.511 1.00 85.31 179 VAL A CA 1
ATOM 1439 C C . VAL A 1 179 ? 19.674 -11.336 -43.448 1.00 85.31 179 VAL A C 1
ATOM 1441 O O . VAL A 1 179 ? 20.448 -11.739 -44.321 1.00 85.31 179 VAL A O 1
ATOM 1444 N N . LEU A 1 180 ? 19.308 -12.101 -42.420 1.00 79.62 180 LEU A N 1
ATOM 1445 C CA . LEU A 1 180 ? 19.779 -13.460 -42.189 1.00 79.62 180 LEU A CA 1
ATOM 1446 C C . LEU A 1 180 ? 18.606 -14.432 -42.318 1.00 79.62 180 LEU A C 1
ATOM 1448 O O . LEU A 1 180 ? 17.628 -14.280 -41.595 1.00 79.62 180 LEU A O 1
ATOM 1452 N N . PRO A 1 181 ? 18.710 -15.486 -43.144 1.00 69.75 181 PRO A N 1
ATOM 1453 C CA . PRO A 1 181 ? 17.634 -16.458 -43.355 1.00 69.75 181 PRO A CA 1
ATOM 1454 C C . PRO A 1 181 ? 17.441 -17.418 -42.161 1.00 69.75 181 PRO A C 1
ATOM 1456 O O . PRO A 1 181 ? 17.060 -18.575 -42.342 1.00 69.75 181 PRO A O 1
ATOM 1459 N N . ASP A 1 182 ? 17.755 -16.975 -40.942 1.00 71.94 182 ASP A N 1
ATOM 1460 C CA . ASP A 1 182 ? 17.645 -17.765 -39.725 1.00 71.94 182 ASP A CA 1
ATOM 1461 C C . ASP A 1 182 ? 16.277 -17.571 -39.071 1.00 71.94 182 ASP A C 1
ATOM 1463 O O . ASP A 1 182 ? 15.874 -16.466 -38.718 1.00 71.94 182 ASP A O 1
ATOM 1467 N N . ILE A 1 183 ? 15.575 -18.681 -38.877 1.00 72.62 183 ILE A N 1
ATOM 1468 C CA . ILE A 1 183 ? 14.241 -18.716 -38.274 1.00 72.62 183 ILE A CA 1
ATOM 1469 C C . ILE A 1 183 ? 14.350 -18.667 -36.737 1.00 72.62 183 ILE A C 1
ATOM 1471 O O . ILE A 1 183 ? 13.372 -18.381 -36.044 1.00 72.62 183 ILE A O 1
ATOM 1475 N N . HIS A 1 184 ? 15.536 -18.942 -36.179 1.00 84.88 184 HIS A N 1
ATOM 1476 C CA . HIS A 1 184 ? 15.756 -19.019 -34.741 1.00 84.88 184 HIS A CA 1
ATOM 1477 C C . HIS A 1 184 ? 16.796 -18.005 -34.255 1.00 84.88 184 HIS A C 1
ATOM 1479 O O . HIS A 1 184 ? 17.991 -18.282 -34.175 1.00 84.88 184 HIS A O 1
ATOM 1485 N N . ILE A 1 185 ? 16.305 -16.832 -33.858 1.00 88.94 185 ILE A N 1
ATOM 1486 C CA . ILE A 1 185 ? 17.101 -15.798 -33.193 1.00 88.94 185 ILE A CA 1
ATOM 1487 C C . ILE A 1 185 ? 16.729 -15.788 -31.712 1.00 88.94 185 ILE A C 1
ATOM 1489 O O . ILE A 1 185 ? 15.614 -15.399 -31.348 1.00 88.94 185 ILE A O 1
ATOM 1493 N N . ALA A 1 186 ? 17.663 -16.211 -30.862 1.00 90.38 186 ALA A N 1
ATOM 1494 C CA . ALA A 1 186 ? 17.526 -16.075 -29.418 1.00 90.38 186 ALA A CA 1
ATOM 1495 C C . ALA A 1 186 ? 17.814 -14.628 -28.998 1.00 90.38 186 ALA A C 1
ATOM 1497 O O . ALA A 1 186 ? 18.714 -13.985 -29.546 1.00 90.38 186 ALA A O 1
ATOM 1498 N N . THR A 1 187 ? 17.067 -14.126 -28.014 1.00 92.00 187 THR A N 1
ATOM 1499 C CA . THR A 1 187 ? 17.239 -12.774 -27.475 1.00 92.00 187 THR A CA 1
ATOM 1500 C C . THR A 1 187 ? 17.626 -12.801 -26.001 1.00 92.00 187 THR A C 1
ATOM 1502 O O . THR A 1 187 ? 17.230 -13.690 -25.248 1.00 92.00 187 THR A O 1
ATOM 1505 N N . GLY A 1 188 ? 18.422 -11.822 -25.582 1.00 90.81 188 GLY A N 1
ATOM 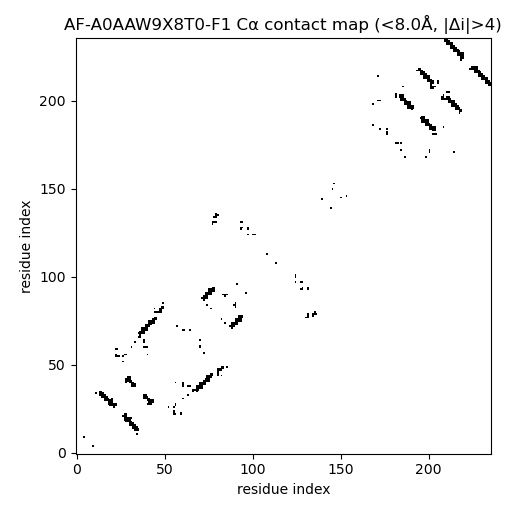1506 C CA . GLY A 1 188 ? 18.771 -11.591 -24.181 1.00 90.81 188 GLY A CA 1
ATOM 1507 C C . GLY A 1 188 ? 18.925 -10.101 -23.915 1.00 90.81 188 GLY A C 1
ATOM 1508 O O . GLY A 1 188 ? 19.301 -9.359 -24.816 1.00 90.81 188 GLY A O 1
ATOM 1509 N N . ILE A 1 189 ? 18.629 -9.649 -22.697 1.00 92.62 189 ILE A N 1
ATOM 1510 C CA . ILE A 1 189 ? 18.676 -8.224 -22.351 1.00 92.62 189 ILE A CA 1
ATOM 1511 C C . ILE A 1 189 ? 19.534 -8.029 -21.109 1.00 92.62 189 ILE A C 1
ATOM 1513 O O . ILE A 1 189 ? 19.306 -8.673 -20.087 1.00 92.62 189 ILE A O 1
ATOM 1517 N N . ASN A 1 190 ? 20.486 -7.103 -21.194 1.00 91.81 190 ASN A N 1
ATOM 1518 C CA . ASN A 1 190 ? 21.347 -6.702 -20.091 1.00 91.81 190 ASN A CA 1
ATOM 1519 C C . ASN A 1 190 ? 21.210 -5.205 -19.799 1.00 91.81 190 ASN A C 1
ATOM 1521 O O . ASN A 1 190 ? 21.136 -4.372 -20.703 1.00 91.81 190 ASN A O 1
ATOM 1525 N N . ASN A 1 191 ? 21.230 -4.865 -18.510 1.00 91.38 191 ASN A N 1
ATOM 1526 C CA . ASN A 1 191 ? 21.306 -3.484 -18.042 1.00 91.38 191 ASN A CA 1
ATOM 1527 C C . ASN A 1 191 ? 22.773 -3.140 -17.788 1.00 91.38 191 ASN A C 1
ATOM 1529 O O . ASN A 1 191 ? 23.419 -3.748 -16.934 1.00 91.38 191 ASN A O 1
ATOM 1533 N N . TRP A 1 192 ? 23.303 -2.182 -18.535 1.00 89.50 192 TRP A N 1
ATOM 1534 C CA . TRP A 1 192 ? 24.678 -1.719 -18.404 1.00 89.50 192 TRP A CA 1
ATOM 1535 C C . TRP A 1 192 ? 24.736 -0.398 -17.629 1.00 89.50 192 TRP A C 1
ATOM 1537 O O . TRP A 1 192 ? 23.735 0.297 -17.437 1.00 89.50 192 TRP A O 1
ATOM 1547 N N . LYS A 1 193 ? 25.930 -0.050 -17.137 1.00 88.50 193 LYS A N 1
ATOM 1548 C CA . LYS A 1 193 ? 26.151 1.185 -16.371 1.00 88.50 193 LYS A CA 1
ATOM 1549 C C . LYS A 1 193 ? 25.755 2.410 -17.206 1.00 88.50 193 LYS A C 1
ATOM 1551 O O . LYS A 1 193 ? 26.057 2.456 -18.387 1.00 88.50 193 LYS A O 1
ATOM 1556 N N . GLY A 1 194 ? 25.139 3.413 -16.576 1.00 84.81 194 GLY A N 1
ATOM 1557 C CA . GLY A 1 194 ? 24.778 4.676 -17.236 1.00 84.81 194 GLY A CA 1
ATOM 1558 C C . GLY A 1 194 ? 23.449 4.641 -17.998 1.00 84.81 194 GLY A C 1
ATOM 1559 O O . GLY A 1 194 ? 23.311 5.360 -18.977 1.00 84.81 194 GLY A O 1
ATOM 1560 N N . TYR A 1 195 ? 22.498 3.799 -17.575 1.00 87.25 195 TYR A N 1
ATOM 1561 C CA . TYR A 1 195 ? 21.179 3.615 -18.214 1.00 87.25 195 TYR A CA 1
ATOM 1562 C C . TYR A 1 195 ? 21.211 2.965 -19.602 1.00 87.25 195 TYR A C 1
ATOM 1564 O O . TYR A 1 195 ? 20.229 3.014 -20.339 1.00 87.25 195 TYR A O 1
ATOM 1572 N N . TYR A 1 196 ? 22.320 2.316 -19.940 1.00 91.62 196 TYR A N 1
ATOM 1573 C CA . TYR A 1 196 ? 22.467 1.583 -21.187 1.00 91.62 196 TYR A CA 1
ATOM 1574 C C . TYR A 1 196 ? 21.652 0.287 -21.129 1.00 91.62 196 TYR A C 1
ATOM 1576 O O . TYR A 1 196 ? 21.683 -0.453 -20.138 1.00 91.62 196 TYR A O 1
ATOM 1584 N N . LYS A 1 197 ? 20.962 -0.012 -22.225 1.00 93.75 197 LYS A N 1
ATOM 1585 C CA . LYS A 1 197 ? 20.196 -1.239 -22.429 1.00 93.75 197 LYS A CA 1
ATOM 1586 C C . LYS A 1 197 ? 20.777 -1.993 -23.611 1.00 93.75 197 LYS A C 1
ATOM 1588 O O . LYS A 1 197 ? 20.777 -1.478 -24.722 1.00 93.75 197 LYS A O 1
ATOM 1593 N N . ALA A 1 198 ? 21.283 -3.195 -23.361 1.00 94.62 198 ALA A N 1
ATOM 1594 C CA . ALA A 1 198 ? 21.911 -4.040 -24.367 1.00 94.62 198 ALA A CA 1
ATOM 1595 C C . ALA A 1 198 ? 20.990 -5.212 -24.717 1.00 94.62 198 ALA A C 1
ATOM 1597 O O . ALA A 1 198 ? 20.749 -6.083 -23.881 1.00 94.62 198 ALA A O 1
ATOM 1598 N N . ILE A 1 199 ? 20.486 -5.225 -25.950 1.00 95.12 199 ILE A N 1
ATOM 1599 C CA . ILE A 1 199 ? 19.678 -6.300 -26.524 1.00 95.12 199 ILE A CA 1
ATOM 1600 C C . ILE A 1 199 ? 20.600 -7.178 -27.367 1.00 95.12 199 ILE A C 1
ATOM 1602 O O . ILE A 1 199 ? 21.102 -6.759 -28.409 1.00 95.12 199 ILE A O 1
ATOM 1606 N N . HIS A 1 200 ? 20.826 -8.401 -26.910 1.00 94.31 200 HIS A N 1
ATOM 1607 C CA . HIS A 1 200 ? 21.596 -9.419 -27.606 1.00 94.31 200 HIS A CA 1
ATOM 1608 C C . HIS A 1 200 ? 20.690 -10.199 -28.554 1.00 94.31 200 HIS A C 1
ATOM 1610 O O . HIS A 1 200 ? 19.670 -10.736 -28.132 1.00 94.31 200 HIS A O 1
ATOM 1616 N N . LEU A 1 201 ? 21.098 -10.288 -29.813 1.00 93.38 201 LEU A N 1
ATOM 1617 C CA . LEU A 1 201 ? 20.470 -11.063 -30.875 1.00 93.38 201 LEU A CA 1
ATOM 1618 C C . LEU A 1 201 ? 21.455 -12.157 -31.277 1.00 93.38 201 LEU A C 1
ATOM 1620 O O . LEU A 1 201 ? 22.571 -11.871 -31.718 1.00 93.38 201 LEU A O 1
ATOM 1624 N N . MET A 1 202 ? 21.055 -13.410 -31.093 1.00 92.88 202 MET A N 1
ATOM 1625 C CA . MET A 1 202 ? 21.902 -14.580 -31.307 1.00 92.88 202 MET A CA 1
ATOM 1626 C C . MET A 1 202 ? 21.248 -15.497 -32.344 1.00 92.88 202 MET A C 1
ATOM 1628 O O . MET A 1 202 ? 20.462 -16.373 -31.969 1.00 92.88 202 MET A O 1
ATOM 1632 N N . PRO A 1 203 ? 21.542 -15.300 -33.643 1.00 90.38 203 PRO A N 1
ATOM 1633 C CA . PRO A 1 203 ? 21.133 -16.232 -34.686 1.00 90.38 203 PRO A CA 1
ATOM 1634 C C . PRO A 1 203 ? 21.717 -17.625 -34.412 1.00 90.38 203 PRO A C 1
ATOM 1636 O O . PRO A 1 203 ? 22.926 -17.779 -34.199 1.00 90.38 203 PRO A O 1
ATOM 1639 N N . GLY A 1 204 ? 20.876 -18.657 -34.413 1.00 85.81 204 GLY A N 1
ATOM 1640 C CA . GLY A 1 204 ? 21.289 -20.046 -34.219 1.00 85.81 204 GLY A CA 1
ATOM 1641 C C . GLY A 1 204 ? 22.375 -20.495 -35.204 1.00 85.81 204 GLY A C 1
ATOM 1642 O O . GLY A 1 204 ? 23.287 -21.240 -34.824 1.00 85.81 204 GLY A O 1
ATOM 1643 N N . CYS A 1 205 ? 22.340 -19.989 -36.439 1.00 84.00 205 CYS A N 1
ATOM 1644 C CA . CYS A 1 205 ? 23.313 -20.289 -37.487 1.00 84.00 205 CYS A CA 1
ATOM 1645 C C . CYS A 1 205 ? 24.732 -19.754 -37.219 1.00 84.00 205 CYS A C 1
ATOM 1647 O O . CYS A 1 205 ? 25.666 -20.187 -37.892 1.00 84.00 205 CYS A O 1
ATOM 1649 N N . TRP A 1 206 ? 24.928 -18.848 -36.255 1.00 85.56 206 TRP A N 1
ATOM 1650 C CA . TRP A 1 206 ? 26.214 -18.163 -36.045 1.00 85.56 206 TRP A CA 1
ATOM 1651 C C . TRP A 1 206 ? 27.099 -18.763 -34.957 1.00 85.56 206 TRP A C 1
ATOM 1653 O O . TRP A 1 206 ? 28.270 -18.417 -34.862 1.00 85.56 206 TRP A O 1
ATOM 1663 N N . GLY A 1 207 ? 26.582 -19.691 -34.157 1.00 78.44 207 GLY A N 1
ATOM 1664 C CA . GLY A 1 207 ? 27.379 -20.307 -33.093 1.00 78.44 207 GLY A CA 1
ATOM 1665 C C . GLY A 1 207 ? 26.582 -20.723 -31.868 1.00 78.44 207 GLY A C 1
ATOM 1666 O O . GLY A 1 207 ? 27.149 -20.754 -30.778 1.00 78.44 207 GLY A O 1
ATOM 1667 N N . GLN A 1 208 ? 25.280 -21.011 -32.022 1.00 81.38 208 GLN A N 1
ATOM 1668 C CA . GLN A 1 208 ? 24.427 -21.543 -30.948 1.00 81.38 208 GLN A CA 1
ATOM 1669 C C . GLN A 1 208 ? 24.499 -20.701 -29.656 1.00 81.38 208 GLN A C 1
ATOM 1671 O O . GLN A 1 208 ? 24.686 -21.228 -28.562 1.00 81.38 208 GLN A O 1
ATOM 1676 N N . GLY A 1 209 ? 24.418 -19.372 -29.792 1.00 80.44 209 GLY A N 1
ATOM 1677 C CA . GLY A 1 209 ? 24.478 -18.434 -28.662 1.00 80.44 209 GLY A CA 1
ATOM 1678 C C . GLY A 1 209 ? 25.877 -17.937 -28.274 1.00 80.44 209 GLY A C 1
ATOM 1679 O O . GLY A 1 209 ? 25.987 -17.134 -27.355 1.00 80.44 209 GLY A O 1
ATOM 1680 N N . LYS A 1 210 ? 26.948 -18.366 -28.961 1.00 85.44 210 LYS A N 1
ATOM 1681 C CA . LYS A 1 210 ? 28.328 -17.869 -28.740 1.00 85.44 210 LYS A CA 1
ATOM 1682 C C . LYS A 1 210 ? 28.763 -16.761 -29.696 1.00 85.44 210 LYS A C 1
ATOM 1684 O O . LYS A 1 210 ? 29.866 -16.238 -29.598 1.00 85.44 210 LYS A O 1
ATOM 1689 N N . THR A 1 211 ? 27.926 -16.418 -30.658 1.00 89.06 211 THR A N 1
ATOM 1690 C CA . THR A 1 211 ? 28.172 -15.330 -31.599 1.00 89.06 211 THR A CA 1
ATOM 1691 C C . THR A 1 211 ? 26.859 -14.615 -31.817 1.00 89.06 211 THR A C 1
ATOM 1693 O O . THR A 1 211 ? 25.804 -15.251 -31.894 1.00 89.06 211 THR A O 1
ATOM 1696 N N . GLY A 1 212 ? 26.921 -13.294 -31.887 1.00 92.25 212 GLY A N 1
ATOM 1697 C CA . GLY A 1 212 ? 25.725 -12.489 -32.004 1.00 92.25 212 GLY A CA 1
ATOM 1698 C C . GLY A 1 212 ? 26.023 -11.023 -32.234 1.00 92.25 212 GLY A C 1
ATOM 1699 O O . GLY A 1 212 ? 27.168 -10.585 -32.371 1.00 92.25 212 GLY A O 1
ATOM 1700 N N . ILE A 1 213 ? 24.939 -10.267 -32.277 1.00 93.06 213 ILE A N 1
ATOM 1701 C CA . ILE A 1 213 ? 24.940 -8.818 -32.396 1.00 93.06 213 ILE A CA 1
ATOM 1702 C C . ILE A 1 213 ? 24.296 -8.265 -31.136 1.00 93.06 213 ILE A C 1
ATOM 1704 O O . ILE A 1 213 ? 23.358 -8.849 -30.599 1.00 93.06 213 ILE A O 1
ATOM 1708 N N . THR A 1 214 ? 24.793 -7.135 -30.661 1.00 94.62 214 THR A N 1
ATOM 1709 C CA . THR A 1 214 ? 24.152 -6.383 -29.591 1.00 94.62 214 THR A CA 1
ATOM 1710 C C . THR A 1 214 ? 23.694 -5.043 -30.141 1.00 94.62 214 THR A C 1
ATOM 1712 O O . THR A 1 214 ? 24.520 -4.252 -30.600 1.00 94.62 214 THR A O 1
ATOM 1715 N N . LEU A 1 215 ? 22.390 -4.784 -30.067 1.00 95.81 215 LEU A N 1
ATOM 1716 C CA . LEU A 1 215 ? 21.829 -3.446 -30.201 1.00 95.81 215 LEU A CA 1
ATOM 1717 C C . LEU A 1 215 ? 21.838 -2.796 -28.820 1.00 95.81 215 LEU A C 1
ATO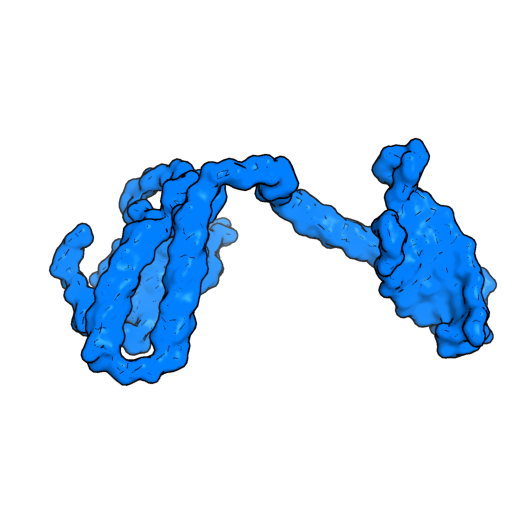M 1719 O O . LEU A 1 215 ? 21.288 -3.352 -27.869 1.00 95.81 215 LEU A O 1
ATOM 1723 N N . VAL A 1 216 ? 22.457 -1.628 -28.701 1.00 94.88 216 VAL A N 1
ATOM 1724 C CA . VAL A 1 216 ? 22.492 -0.870 -27.454 1.00 94.88 216 VAL A CA 1
ATOM 1725 C C . VAL A 1 216 ? 21.761 0.446 -27.637 1.00 94.88 216 VAL A C 1
ATOM 1727 O O . VAL A 1 216 ? 21.963 1.120 -28.646 1.00 94.88 216 VAL A O 1
ATOM 1730 N N . TYR A 1 217 ? 20.942 0.811 -26.653 1.00 94.06 217 TYR A N 1
ATOM 1731 C CA . TYR A 1 217 ? 20.309 2.123 -26.590 1.00 94.06 217 TYR A CA 1
ATOM 1732 C C . TYR A 1 217 ? 20.451 2.761 -25.207 1.00 94.06 217 TYR A C 1
ATOM 1734 O O . TYR A 1 217 ? 20.516 2.064 -24.186 1.00 94.06 217 TYR A O 1
ATOM 1742 N N . ARG A 1 218 ? 20.520 4.094 -25.177 1.00 92.31 218 ARG A N 1
ATOM 1743 C CA . ARG A 1 218 ? 20.598 4.908 -23.953 1.00 92.31 218 ARG A CA 1
ATOM 1744 C C . ARG A 1 218 ? 20.001 6.302 -24.181 1.00 92.31 218 ARG A C 1
ATOM 1746 O O . ARG A 1 218 ? 19.857 6.694 -25.337 1.00 92.31 218 ARG A O 1
ATOM 1753 N N . PRO A 1 219 ? 19.692 7.068 -23.120 1.00 90.94 219 PRO A N 1
ATOM 1754 C CA . PRO A 1 219 ? 19.393 8.490 -23.261 1.00 90.94 219 PRO A CA 1
ATOM 1755 C C . PRO A 1 219 ? 20.576 9.227 -23.897 1.00 90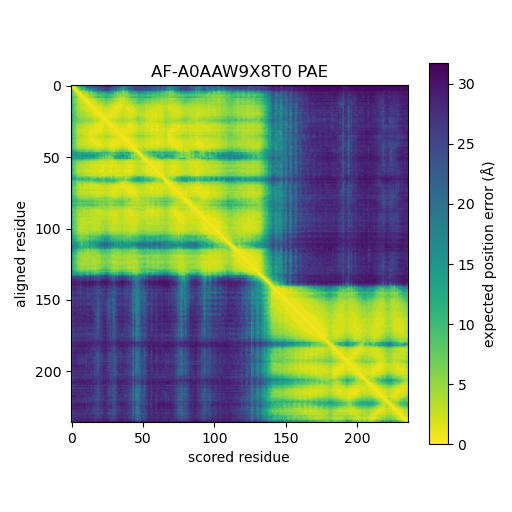.94 219 PRO A C 1
ATOM 1757 O O . PRO A 1 219 ? 21.709 9.053 -23.446 1.00 90.94 219 PRO A O 1
ATOM 1760 N N . SER A 1 220 ? 20.301 10.032 -24.918 1.00 88.88 220 SER A N 1
ATOM 1761 C CA . SER A 1 220 ? 21.295 10.845 -25.611 1.00 88.88 220 SER A CA 1
ATOM 1762 C C . SER A 1 220 ? 21.910 11.876 -24.664 1.00 88.88 220 SER A C 1
ATOM 1764 O O . SER A 1 220 ? 21.213 12.534 -23.888 1.00 88.88 220 SER A O 1
ATOM 1766 N N . GLU A 1 221 ? 23.235 12.008 -24.722 1.00 85.50 221 GLU A N 1
ATOM 1767 C CA . GLU A 1 221 ? 23.970 13.046 -23.987 1.00 85.50 221 GLU A CA 1
ATOM 1768 C C . GLU A 1 221 ? 23.882 14.416 -24.678 1.00 85.50 221 GLU A C 1
ATOM 1770 O O . GLU A 1 221 ? 23.938 15.446 -24.004 1.00 85.50 221 GLU A O 1
ATOM 1775 N N . ASP A 1 222 ? 23.694 14.425 -26.001 1.00 84.38 222 ASP A N 1
ATOM 1776 C CA . ASP A 1 222 ? 23.727 15.633 -26.832 1.00 84.38 222 ASP A CA 1
ATOM 1777 C C . ASP A 1 222 ? 22.335 16.229 -27.081 1.00 84.38 222 ASP A C 1
ATOM 1779 O O . ASP A 1 222 ? 22.192 17.444 -27.245 1.00 84.38 222 ASP A O 1
ATOM 1783 N N . VAL A 1 223 ? 21.295 15.388 -27.103 1.00 83.06 223 VAL A N 1
ATOM 1784 C CA . VAL A 1 223 ? 19.920 15.799 -27.408 1.00 83.06 223 VAL A CA 1
ATOM 1785 C C . VAL A 1 223 ? 18.986 15.375 -26.284 1.00 83.06 223 VAL A C 1
ATOM 1787 O O . VAL A 1 223 ? 18.837 14.197 -25.968 1.00 83.06 223 VAL A O 1
ATOM 1790 N N . ARG A 1 224 ? 18.335 16.361 -25.663 1.00 83.12 224 ARG A N 1
ATOM 1791 C CA . ARG A 1 224 ? 17.380 16.112 -24.582 1.00 83.12 224 ARG A CA 1
ATOM 1792 C C . ARG A 1 224 ? 16.198 15.283 -25.105 1.00 83.12 224 ARG A C 1
ATOM 1794 O O . ARG A 1 224 ? 15.663 15.584 -26.164 1.00 83.12 224 ARG A O 1
ATOM 1801 N N . ASP A 1 225 ? 15.778 14.301 -24.308 1.00 81.12 225 ASP A N 1
ATOM 1802 C CA . ASP A 1 225 ? 14.613 13.431 -24.541 1.00 81.12 225 ASP A CA 1
ATOM 1803 C C . ASP A 1 225 ? 14.711 12.505 -25.772 1.00 81.12 225 ASP A C 1
ATOM 1805 O O . ASP A 1 225 ? 13.716 11.900 -26.170 1.00 81.12 225 ASP A O 1
ATOM 1809 N N . GLU A 1 226 ? 15.907 12.323 -26.340 1.00 85.94 226 GLU A N 1
ATOM 1810 C CA . GLU A 1 226 ? 16.158 11.345 -27.402 1.00 85.94 226 GLU A CA 1
ATOM 1811 C C . GLU A 1 226 ? 16.933 10.128 -26.889 1.00 85.94 226 GLU A C 1
ATOM 1813 O O . GLU A 1 226 ? 17.691 10.203 -25.920 1.00 85.94 226 GLU A O 1
ATOM 1818 N N . ALA A 1 227 ? 16.745 8.988 -27.556 1.00 87.69 227 ALA A N 1
ATOM 1819 C CA . ALA A 1 227 ? 17.574 7.807 -27.362 1.00 87.69 227 ALA A CA 1
ATOM 1820 C C . ALA A 1 227 ? 18.616 7.731 -28.481 1.00 87.69 227 ALA A C 1
ATOM 1822 O O . ALA A 1 227 ? 18.280 7.864 -29.656 1.00 87.69 227 ALA A O 1
ATOM 1823 N N . GLU A 1 228 ? 19.868 7.477 -28.123 1.00 92.19 228 GLU A N 1
ATOM 1824 C CA . GLU A 1 228 ? 20.911 7.145 -29.088 1.00 92.19 228 GLU A CA 1
ATOM 1825 C C . GLU A 1 228 ? 21.109 5.631 -29.159 1.00 92.19 228 GLU A C 1
ATOM 1827 O O . GLU A 1 228 ? 20.932 4.914 -28.168 1.00 92.19 228 GLU A O 1
ATOM 1832 N N . PHE A 1 229 ? 21.481 5.156 -30.346 1.00 93.50 229 PHE A N 1
ATOM 1833 C CA . PHE A 1 229 ? 21.612 3.739 -30.653 1.00 93.50 229 PHE A CA 1
ATOM 1834 C C . PHE A 1 229 ? 22.977 3.444 -31.256 1.00 93.50 229 PHE A C 1
ATOM 1836 O O . PHE A 1 229 ? 23.472 4.191 -32.100 1.00 93.50 229 PHE A O 1
ATOM 1843 N N . TYR A 1 230 ? 23.550 2.303 -30.891 1.00 92.94 230 TYR A N 1
ATOM 1844 C CA . TYR A 1 230 ? 24.694 1.744 -31.598 1.00 92.94 230 TYR A CA 1
ATOM 1845 C C . TYR A 1 230 ? 24.633 0.222 -31.615 1.00 92.94 230 TYR A C 1
ATOM 1847 O O . TYR A 1 230 ? 23.977 -0.420 -30.794 1.00 92.94 230 TYR A O 1
ATOM 1855 N N . VAL A 1 231 ? 25.327 -0.361 -32.586 1.00 92.69 231 VAL A N 1
ATOM 1856 C CA . VAL A 1 231 ? 25.339 -1.801 -32.823 1.00 92.69 231 VAL A CA 1
ATOM 1857 C C . VAL A 1 231 ? 26.778 -2.279 -32.824 1.00 92.69 231 VAL A C 1
ATOM 1859 O O . VAL A 1 231 ? 27.640 -1.650 -33.436 1.00 92.69 231 VAL A O 1
ATOM 1862 N N . TYR A 1 232 ? 27.046 -3.403 -32.167 1.00 90.81 232 TYR A N 1
ATOM 1863 C CA . TYR A 1 232 ? 28.334 -4.076 -32.299 1.00 90.81 232 TYR A CA 1
ATOM 1864 C C . TYR A 1 232 ? 28.165 -5.601 -32.304 1.00 90.81 232 TYR A C 1
ATOM 1866 O O . TYR A 1 232 ? 27.283 -6.153 -31.645 1.00 90.81 232 TYR A O 1
ATOM 1874 N N . GLY A 1 233 ? 29.007 -6.283 -33.081 1.00 90.19 233 GLY A N 1
ATOM 1875 C CA . GLY A 1 233 ? 29.058 -7.744 -33.153 1.00 90.19 233 GLY A CA 1
ATOM 1876 C C . GLY A 1 233 ? 30.086 -8.324 -32.187 1.00 90.19 233 GLY A C 1
ATOM 1877 O O . GLY A 1 233 ? 31.081 -7.674 -31.863 1.00 90.19 233 GLY A O 1
ATOM 1878 N N . TRP A 1 234 ? 29.862 -9.554 -31.738 1.00 88.69 234 TRP A N 1
ATOM 1879 C CA . TRP A 1 234 ? 30.779 -10.273 -30.856 1.00 88.69 234 TRP A CA 1
ATOM 1880 C C . TRP A 1 234 ? 30.842 -11.762 -31.205 1.00 88.69 234 TRP A C 1
ATOM 1882 O O . TRP A 1 234 ? 29.871 -12.350 -31.682 1.00 88.69 234 TRP A O 1
ATOM 1892 N N . ILE A 1 235 ? 32.011 -12.357 -30.958 1.00 85.50 235 ILE A N 1
ATOM 1893 C CA . ILE A 1 235 ? 32.327 -13.777 -31.152 1.00 85.50 235 ILE A CA 1
ATOM 1894 C C . ILE A 1 235 ? 33.044 -14.241 -29.877 1.00 85.50 235 ILE A C 1
ATOM 1896 O O . ILE A 1 235 ? 33.994 -13.582 -29.443 1.00 85.50 235 ILE A O 1
ATOM 1900 N N . HIS A 1 236 ? 32.581 -15.336 -29.274 1.00 69.94 236 HIS A N 1
ATOM 1901 C CA . HIS A 1 236 ? 33.206 -15.993 -28.122 1.00 69.94 236 HIS A CA 1
ATOM 1902 C C . HIS A 1 236 ? 33.832 -17.335 -28.494 1.00 69.94 236 HIS A C 1
ATOM 1904 O O . HIS A 1 236 ? 33.160 -18.142 -29.177 1.00 69.94 236 HIS A O 1
#

Secondary structure (DSSP, 8-state):
--TT--GGG--GGG-EEEEEEEPTTS-EEEEEEE-SSEEEEEEE-SS--S-S-HHHHHHHHHHH--SS-EEEEEEEE-TT--PPP-TT-EEEEHHHHHHHHHHHHHHHHHHS---HHHHHHHHHHHHHHHHHHS-SS----HHHHHHHHTHHHHHHHHHHHHHHHHHHHHHHHHHHHHHS--S-EEEEEEEETTTEEEEEEEEGGGTTTSEEEEEEEEE-SSSTT-EEEEEEEEE-

Sequence (236 aa):
LDGSLDVDEIDFTSLELMREVRTEDGKYLDILIRHDEFIIGIEHKVLADTYNPFPSYVSLIDSYGGNNQNLFRCILKPDGNCAKGVDGWQLINYSLLLETAIRRLGLEMMNQEFSKWAVFYQEFLSHLKKLSEVSMDKVSDKNVDFVTENFTALIKSVQLLEMYQNAITEEAKSVVSEVLPDIHIATGINNWKGYYKAIHLMPGCWGQGKTGITLVYRPSEDVRDEAEFYVYGWIH